Protein AF-A0A4W5QYL0-F1 (afdb_monomer)

Structure (mmCIF, N/CA/C/O backbone):
data_AF-A0A4W5QYL0-F1
#
_entry.id   AF-A0A4W5QYL0-F1
#
loop_
_atom_site.group_PDB
_atom_site.id
_atom_site.type_symbol
_atom_site.label_atom_id
_atom_site.label_alt_id
_atom_site.label_comp_id
_atom_site.label_asym_id
_atom_site.label_entity_id
_atom_site.label_seq_id
_atom_site.pdbx_PDB_ins_code
_atom_site.Cartn_x
_atom_site.Cartn_y
_atom_site.Cartn_z
_atom_site.occupancy
_atom_site.B_iso_or_equiv
_atom_site.auth_seq_id
_atom_site.auth_comp_id
_atom_site.auth_asym_id
_atom_site.auth_atom_id
_atom_site.pdbx_PDB_model_num
ATOM 1 N N . MET A 1 1 ? -6.864 -13.443 58.799 1.00 51.69 1 MET A N 1
ATOM 2 C CA . MET A 1 1 ? -7.807 -13.484 57.665 1.00 51.69 1 MET A CA 1
ATOM 3 C C . MET A 1 1 ? -9.157 -13.917 58.204 1.00 51.69 1 MET A C 1
ATOM 5 O O . MET A 1 1 ? -9.267 -15.061 58.613 1.00 51.69 1 MET A O 1
ATOM 9 N N . GLY A 1 2 ? -10.127 -13.009 58.309 1.00 50.25 2 GLY A N 1
ATOM 10 C CA . GLY A 1 2 ? -11.459 -13.312 58.859 1.00 50.25 2 GLY A CA 1
ATOM 11 C C . GLY A 1 2 ? -12.609 -13.017 57.893 1.00 50.25 2 GLY A C 1
ATOM 12 O O . GLY A 1 2 ? -13.742 -12.902 58.336 1.00 50.25 2 GLY A O 1
ATOM 13 N N . GLY A 1 3 ? -12.322 -12.840 56.600 1.00 65.06 3 GLY A N 1
ATOM 14 C CA . GLY A 1 3 ? -13.310 -12.489 55.577 1.00 65.06 3 GLY A CA 1
ATOM 15 C C . GLY A 1 3 ? -13.338 -13.506 54.440 1.00 65.06 3 GLY A C 1
ATOM 16 O O . GLY A 1 3 ? -12.351 -14.204 54.203 1.00 65.06 3 GLY A O 1
ATOM 17 N N . LEU A 1 4 ? -14.472 -13.584 53.744 1.00 79.75 4 LEU A N 1
ATOM 18 C CA . LEU A 1 4 ? -14.627 -14.400 52.542 1.00 79.75 4 LEU A CA 1
ATOM 19 C C . LEU A 1 4 ? -13.696 -13.878 51.438 1.00 79.75 4 LEU A C 1
ATOM 21 O O . LEU A 1 4 ? -13.605 -12.673 51.196 1.00 79.75 4 LEU A O 1
ATOM 25 N N . VAL A 1 5 ? -12.992 -14.791 50.775 1.00 85.00 5 VAL A N 1
ATOM 26 C CA . VAL A 1 5 ? -12.124 -14.481 49.632 1.00 85.00 5 VAL A CA 1
ATOM 27 C C . VAL A 1 5 ? -12.965 -14.510 48.361 1.00 85.00 5 VAL A C 1
ATOM 29 O O . VAL A 1 5 ? -13.683 -15.480 48.128 1.00 85.00 5 VAL A O 1
ATOM 32 N N . SER A 1 6 ? -12.879 -13.459 47.545 1.00 86.31 6 SER A N 1
ATOM 33 C CA . SER A 1 6 ? -13.582 -13.369 46.261 1.00 86.31 6 SER A CA 1
ATOM 34 C C . SER A 1 6 ? -12.711 -13.833 45.096 1.00 86.31 6 SER A C 1
ATOM 36 O O . SER A 1 6 ? -13.198 -14.543 44.219 1.00 86.31 6 SER A O 1
ATOM 38 N N . GLN A 1 7 ? -11.425 -13.463 45.076 1.00 89.06 7 GLN A N 1
ATOM 39 C CA . GLN A 1 7 ? -10.483 -13.849 44.021 1.00 89.06 7 GLN A CA 1
ATOM 40 C C . GLN A 1 7 ? -9.073 -14.065 44.565 1.00 89.06 7 GLN A C 1
ATOM 42 O O . GLN A 1 7 ? -8.636 -13.409 45.510 1.00 89.06 7 GLN A O 1
ATOM 47 N N . ILE A 1 8 ? -8.339 -14.965 43.914 1.00 92.00 8 ILE A N 1
ATOM 48 C CA . ILE A 1 8 ? -6.913 -15.199 44.140 1.00 92.00 8 ILE A CA 1
ATOM 49 C C . ILE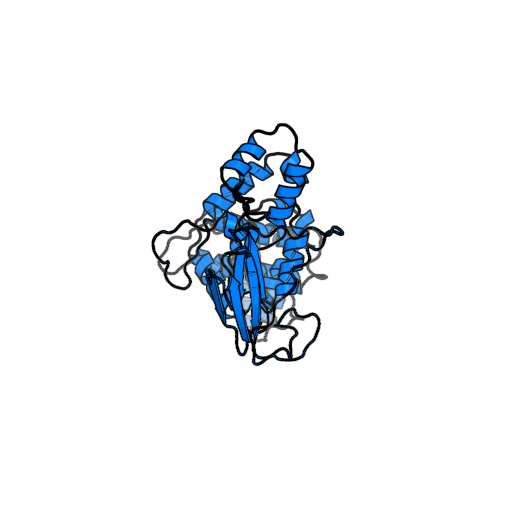 A 1 8 ? -6.235 -15.215 42.772 1.00 92.00 8 ILE A C 1
ATOM 51 O O . ILE A 1 8 ? -6.737 -15.851 41.846 1.00 92.00 8 ILE A O 1
ATOM 55 N N . ALA A 1 9 ? -5.100 -14.536 42.645 1.00 89.19 9 ALA A N 1
ATOM 56 C CA . ALA A 1 9 ? -4.293 -14.541 41.432 1.00 89.19 9 ALA A CA 1
ATOM 57 C C . ALA A 1 9 ? -2.805 -14.644 41.780 1.00 89.19 9 ALA A C 1
ATOM 59 O O . ALA A 1 9 ? -2.338 -14.029 42.740 1.00 89.19 9 ALA A O 1
ATOM 60 N N . CYS A 1 10 ? -2.060 -15.415 40.990 1.00 90.06 10 CYS A N 1
ATOM 61 C CA . CYS A 1 10 ? -0.648 -15.702 41.230 1.00 90.06 10 CYS A CA 1
ATOM 62 C C . CYS A 1 10 ? 0.211 -15.173 40.080 1.00 90.06 10 CYS A C 1
ATOM 64 O O . CYS A 1 10 ? -0.131 -15.344 38.912 1.00 90.06 10 CYS A O 1
ATOM 66 N N . GLY A 1 11 ? 1.335 -14.558 40.430 1.00 86.06 11 GLY A N 1
ATOM 67 C CA . GLY A 1 11 ? 2.406 -14.188 39.512 1.00 86.06 11 GLY A CA 1
ATOM 68 C C . GLY A 1 11 ? 3.539 -15.202 39.543 1.00 86.06 11 GLY A C 1
ATOM 69 O O . GLY A 1 11 ? 3.369 -16.330 40.000 1.00 86.06 11 GLY A O 1
ATOM 70 N N . SER A 1 12 ? 4.720 -14.790 39.079 1.00 84.88 12 SER A N 1
ATOM 71 C CA . SER A 1 12 ? 5.907 -15.659 39.067 1.00 84.88 12 SER A CA 1
ATOM 72 C C . SER A 1 12 ? 6.335 -16.100 40.474 1.00 84.88 12 SER A C 1
ATOM 74 O O . SER A 1 12 ? 6.627 -17.273 40.695 1.00 84.88 12 SER A O 1
ATOM 76 N N . HIS A 1 13 ? 6.347 -15.164 41.430 1.00 90.19 13 HIS A N 1
ATOM 77 C CA . HIS A 1 13 ? 6.801 -15.390 42.808 1.00 90.19 13 HIS A CA 1
ATOM 78 C C . HIS A 1 13 ? 5.974 -14.631 43.857 1.00 90.19 13 HIS A C 1
ATOM 80 O O . HIS A 1 13 ? 6.455 -14.394 44.964 1.00 90.19 13 HIS A O 1
ATOM 86 N N . HIS A 1 14 ? 4.754 -14.209 43.525 1.00 92.38 14 HIS A N 1
ATOM 87 C CA . HIS A 1 14 ? 3.865 -13.476 44.430 1.00 92.38 14 HIS A CA 1
ATOM 88 C C . HIS A 1 14 ? 2.400 -13.823 44.180 1.00 92.38 14 HIS A C 1
ATOM 90 O O . HIS A 1 14 ? 2.040 -14.307 43.110 1.00 92.38 14 HIS A O 1
ATOM 96 N N . THR A 1 15 ? 1.557 -13.550 45.167 1.00 92.00 15 THR A N 1
ATOM 97 C CA . THR A 1 15 ? 0.130 -13.862 45.159 1.00 92.00 15 THR A CA 1
ATOM 98 C C . THR A 1 15 ? -0.653 -12.652 45.636 1.00 92.00 15 THR A C 1
ATOM 100 O O . THR A 1 15 ? -0.298 -12.038 46.644 1.00 92.00 15 THR A O 1
ATOM 103 N N . LEU A 1 16 ? -1.733 -12.337 44.924 1.00 92.81 16 LEU A N 1
ATOM 104 C CA . LEU A 1 16 ? -2.740 -11.369 45.330 1.00 92.81 16 LEU A CA 1
ATOM 105 C C . LEU A 1 16 ? -4.023 -12.086 45.740 1.00 92.81 16 LEU A C 1
ATOM 107 O O . LEU A 1 16 ? -4.453 -13.043 45.094 1.00 92.81 16 LEU A O 1
ATOM 111 N N . VAL A 1 17 ? -4.646 -11.592 46.802 1.00 92.00 17 VAL A N 1
ATOM 112 C CA . VAL A 1 17 ? -5.924 -12.071 47.323 1.00 92.00 17 VAL A CA 1
ATOM 113 C C . VAL A 1 17 ? -6.856 -10.878 47.440 1.00 92.00 17 VAL A C 1
ATOM 115 O O . VAL A 1 17 ? -6.537 -9.913 48.129 1.00 92.00 17 VAL A O 1
ATOM 118 N N . LEU A 1 18 ? -8.007 -10.957 46.784 1.00 89.56 18 LEU A N 1
ATOM 119 C CA . LEU A 1 18 ? -9.089 -9.992 46.910 1.00 89.56 18 LEU A CA 1
ATOM 120 C C . LEU A 1 18 ? -10.170 -10.578 47.822 1.00 89.56 18 LEU A C 1
ATOM 122 O O . LEU A 1 18 ? -10.643 -11.697 47.613 1.00 89.56 18 LEU A O 1
ATOM 126 N N . GLY A 1 19 ? -10.546 -9.832 48.853 1.00 84.94 19 GLY A N 1
ATOM 127 C CA . GLY A 1 19 ? -11.667 -10.158 49.727 1.00 84.94 19 GLY A CA 1
ATOM 128 C C . GLY A 1 19 ? -13.000 -9.776 49.101 1.00 84.94 19 GLY A C 1
ATOM 129 O O . GLY A 1 19 ? -13.080 -8.860 48.284 1.00 84.94 19 GLY A O 1
ATOM 130 N N . SER A 1 20 ? -14.080 -10.422 49.536 1.00 81.19 20 SER A N 1
ATOM 131 C CA . SER A 1 20 ? -15.447 -10.020 49.181 1.00 81.19 20 SER A CA 1
ATOM 132 C C . SER A 1 20 ? -15.795 -8.613 49.676 1.00 81.19 20 SER A C 1
ATOM 134 O O . SER A 1 20 ? -16.672 -7.969 49.123 1.00 81.19 20 SER A O 1
ATOM 136 N N . SER A 1 21 ? -15.088 -8.129 50.700 1.00 76.88 21 SER A N 1
ATOM 137 C CA . SER A 1 21 ? -15.142 -6.755 51.206 1.00 76.88 21 SER A CA 1
ATOM 138 C C . SER A 1 21 ? -14.222 -5.795 50.442 1.00 76.88 21 SER A C 1
ATOM 140 O O . SER A 1 21 ? -13.865 -4.761 50.992 1.00 76.88 21 SER A O 1
ATOM 142 N N . GLY A 1 22 ? -13.734 -6.171 49.251 1.00 77.50 22 GLY A N 1
ATOM 143 C CA . GLY A 1 22 ? -12.816 -5.401 48.396 1.00 77.50 22 GLY A CA 1
ATOM 144 C C . GLY A 1 22 ? -11.456 -5.048 49.017 1.00 77.50 22 GLY A C 1
ATOM 145 O O . GLY A 1 22 ? -10.701 -4.258 48.458 1.00 77.50 22 GLY A O 1
ATOM 146 N N . GLN A 1 23 ? -11.114 -5.646 50.158 1.00 85.88 23 GLN A N 1
ATOM 147 C CA . GLN A 1 23 ? -9.776 -5.574 50.742 1.00 85.88 23 GLN A CA 1
ATOM 148 C C . GLN A 1 23 ? -8.790 -6.388 49.893 1.00 85.88 23 GLN A C 1
ATOM 150 O O . GLN A 1 23 ? -9.095 -7.515 49.499 1.00 85.88 23 GLN A O 1
ATOM 155 N N . LEU A 1 24 ? -7.608 -5.829 49.626 1.00 88.88 24 LEU A N 1
ATOM 156 C CA . LEU A 1 24 ? -6.553 -6.499 48.869 1.00 88.88 24 LEU A CA 1
ATOM 157 C C . LEU A 1 24 ? -5.395 -6.891 49.784 1.00 88.88 24 LEU A C 1
ATOM 159 O O . LEU A 1 24 ? -4.875 -6.066 50.538 1.00 88.88 24 LEU A O 1
ATOM 163 N N . TRP A 1 25 ? -4.942 -8.132 49.649 1.00 91.75 25 TRP A N 1
ATOM 164 C CA . TRP A 1 25 ? -3.721 -8.623 50.274 1.00 91.75 25 TRP A CA 1
ATOM 165 C C . TRP A 1 25 ? -2.726 -9.113 49.232 1.00 91.75 25 TRP A C 1
ATOM 167 O O . TRP A 1 25 ? -3.110 -9.692 48.218 1.00 91.75 25 TRP A O 1
ATOM 177 N N . ALA A 1 26 ? -1.442 -8.926 49.519 1.00 92.75 26 ALA A N 1
ATOM 178 C CA . ALA A 1 26 ? -0.335 -9.401 48.706 1.00 92.75 26 ALA A CA 1
ATOM 179 C C . ALA A 1 26 ? 0.703 -10.123 49.571 1.00 92.75 26 ALA A C 1
ATOM 181 O O . ALA A 1 26 ? 0.961 -9.728 50.708 1.00 92.75 26 ALA A O 1
ATOM 182 N N . PHE A 1 27 ? 1.308 -11.182 49.039 1.00 94.56 27 PHE A N 1
ATOM 183 C CA . PHE A 1 27 ? 2.456 -11.855 49.652 1.00 94.56 27 PHE A CA 1
ATOM 184 C C . PHE A 1 27 ? 3.338 -12.527 48.595 1.00 94.56 27 PHE A C 1
ATOM 186 O O . PHE A 1 27 ? 2.923 -12.735 47.460 1.00 94.56 27 PHE A O 1
ATOM 193 N N . GLY A 1 28 ? 4.569 -12.858 48.966 1.00 93.75 28 GLY A N 1
ATOM 194 C CA . GLY A 1 28 ? 5.627 -13.401 48.122 1.00 93.75 28 GLY A CA 1
ATOM 195 C C . GLY A 1 28 ? 6.776 -12.412 47.922 1.00 93.75 28 GLY A C 1
ATOM 196 O O . GLY A 1 28 ? 7.079 -11.599 48.796 1.00 93.75 28 GLY A O 1
ATOM 197 N N . SER A 1 29 ? 7.444 -12.501 46.776 1.00 90.81 29 SER A N 1
ATOM 198 C CA . SER A 1 29 ? 8.532 -11.600 46.392 1.00 90.81 29 SER A CA 1
ATOM 199 C C . SER A 1 29 ? 8.025 -10.167 46.233 1.00 90.81 29 SER A C 1
ATOM 201 O O . SER A 1 29 ? 6.959 -9.961 45.665 1.00 90.81 29 SER A O 1
ATOM 203 N N . GLY A 1 30 ? 8.789 -9.185 46.716 1.00 89.31 30 GLY A N 1
ATOM 204 C CA . GLY A 1 30 ? 8.529 -7.750 46.543 1.00 89.31 30 GLY A CA 1
ATOM 205 C C . GLY A 1 30 ? 9.580 -7.035 45.696 1.00 89.31 30 GLY A C 1
ATOM 206 O O . GLY A 1 30 ? 9.463 -5.836 45.470 1.00 89.31 30 GLY A O 1
ATOM 207 N N . VAL A 1 31 ? 10.584 -7.759 45.186 1.00 88.00 31 VAL A N 1
ATOM 208 C CA . VAL A 1 31 ? 11.809 -7.199 44.579 1.00 88.00 31 VAL A CA 1
ATOM 209 C C . VAL A 1 31 ? 11.522 -6.241 43.416 1.00 88.00 31 VAL A C 1
ATOM 211 O O . VAL A 1 31 ? 12.313 -5.340 43.142 1.00 88.00 31 VAL A O 1
ATOM 214 N N . LYS A 1 32 ? 10.397 -6.419 42.716 1.00 86.31 32 LYS A N 1
ATOM 215 C CA . LYS A 1 32 ? 9.964 -5.568 41.596 1.00 86.31 32 LYS A CA 1
ATOM 216 C C . LYS A 1 32 ? 8.841 -4.589 41.963 1.00 86.31 32 LYS A C 1
ATOM 218 O O . LYS A 1 32 ? 8.217 -4.034 41.068 1.00 86.31 32 LYS A O 1
ATOM 223 N N . GLY A 1 33 ? 8.561 -4.391 43.252 1.00 87.12 33 GLY A N 1
ATOM 224 C CA . GLY A 1 33 ? 7.435 -3.581 43.738 1.00 87.12 33 GLY A CA 1
ATOM 225 C C . GLY A 1 33 ? 6.071 -4.264 43.576 1.00 87.12 33 GLY A C 1
ATOM 226 O O . GLY A 1 33 ? 5.027 -3.643 43.749 1.00 87.12 33 GLY A O 1
ATOM 227 N N . GLN A 1 34 ? 6.063 -5.560 43.259 1.00 87.69 34 GLN A N 1
ATOM 228 C CA . GLN A 1 34 ? 4.864 -6.330 42.913 1.00 87.69 34 GLN A CA 1
ATOM 229 C C . GLN A 1 34 ? 3.875 -6.547 44.073 1.00 87.69 34 GLN A C 1
ATOM 231 O O . GLN A 1 34 ? 2.779 -7.041 43.836 1.00 87.69 34 GLN A O 1
ATOM 236 N N . LEU A 1 35 ? 4.229 -6.205 45.316 1.00 89.06 35 LEU A N 1
ATOM 237 C CA . LEU A 1 35 ? 3.290 -6.270 46.442 1.00 89.06 35 LEU A CA 1
ATOM 238 C C . LEU A 1 35 ? 2.470 -4.984 46.605 1.00 89.06 35 LEU A C 1
ATOM 240 O O . LEU A 1 35 ? 1.486 -4.994 47.332 1.00 89.06 35 LEU A O 1
ATOM 244 N N . GLY A 1 36 ? 2.842 -3.882 45.940 1.00 84.94 36 GLY A N 1
ATOM 245 C CA . GLY A 1 36 ? 2.093 -2.622 46.016 1.00 84.94 36 GLY A CA 1
ATOM 246 C C . GLY A 1 36 ? 2.114 -1.948 47.395 1.00 84.94 36 GLY A C 1
ATOM 247 O O . GLY A 1 36 ? 1.330 -1.042 47.644 1.00 84.94 36 GLY A O 1
ATOM 248 N N . THR A 1 37 ? 3.014 -2.358 48.291 1.00 85.56 37 THR A N 1
ATOM 249 C CA . THR A 1 37 ? 3.161 -1.847 49.668 1.00 85.56 37 THR A CA 1
ATOM 250 C C . THR A 1 37 ? 3.948 -0.535 49.760 1.00 85.56 37 THR A C 1
ATOM 252 O O . THR A 1 37 ? 4.242 -0.070 50.856 1.00 85.56 37 THR A O 1
ATOM 255 N N . GLY A 1 38 ? 4.327 0.060 48.623 1.00 84.81 38 GLY A N 1
ATOM 256 C CA . GLY A 1 38 ? 5.168 1.262 48.570 1.00 84.81 38 GLY A CA 1
ATOM 257 C C . GLY A 1 38 ? 6.665 1.006 48.794 1.00 84.81 38 GLY A C 1
ATOM 258 O O . GLY A 1 38 ? 7.441 1.956 48.841 1.00 84.81 38 GLY A O 1
ATOM 259 N N . ASN A 1 39 ? 7.089 -0.256 48.904 1.00 84.56 39 ASN A N 1
ATOM 260 C CA . ASN A 1 39 ? 8.491 -0.664 49.017 1.00 84.56 39 ASN A CA 1
ATOM 261 C C . ASN A 1 39 ? 8.775 -1.928 48.178 1.00 84.56 39 ASN A C 1
ATOM 263 O O . ASN A 1 39 ? 7.886 -2.463 47.514 1.00 84.56 39 ASN A O 1
ATOM 267 N N . THR A 1 40 ? 10.033 -2.374 48.171 1.00 89.56 40 THR A N 1
ATOM 268 C CA . THR A 1 40 ? 10.502 -3.541 47.400 1.00 89.56 40 THR A CA 1
ATOM 269 C C . THR A 1 40 ? 10.784 -4.775 48.264 1.00 89.56 40 THR A C 1
ATOM 271 O O . THR A 1 40 ? 11.406 -5.736 47.805 1.00 89.56 40 THR A O 1
ATOM 274 N N . GLU A 1 41 ? 10.333 -4.775 49.519 1.00 90.75 41 GLU A N 1
ATOM 275 C CA . GLU A 1 41 ? 10.516 -5.909 50.423 1.00 90.75 41 GLU A CA 1
ATOM 276 C C . GLU A 1 41 ? 9.475 -6.999 50.150 1.00 90.75 41 GLU A C 1
ATOM 278 O O . GLU A 1 41 ? 8.296 -6.727 49.927 1.00 90.75 41 GLU A O 1
ATOM 283 N N . GLY A 1 42 ? 9.914 -8.260 50.145 1.00 90.44 42 GLY A N 1
ATOM 284 C CA . GLY A 1 42 ? 9.005 -9.403 50.072 1.00 90.44 42 GLY A CA 1
ATOM 285 C C . GLY A 1 42 ? 8.321 -9.676 51.410 1.00 90.44 42 GLY A C 1
ATOM 286 O O . GLY A 1 42 ? 8.841 -9.331 52.467 1.00 90.44 42 GLY A O 1
ATOM 287 N N . SER A 1 43 ? 7.177 -10.357 51.376 1.00 91.75 43 SER A N 1
ATOM 288 C CA . SER A 1 43 ? 6.452 -10.767 52.581 1.00 91.75 43 SER A CA 1
ATOM 289 C C . SER A 1 43 ? 6.016 -12.221 52.489 1.00 91.75 43 SER A C 1
ATOM 291 O O . SER A 1 43 ? 5.322 -12.606 51.558 1.00 91.75 43 SER A O 1
ATOM 293 N N . LEU A 1 44 ? 6.357 -13.042 53.480 1.00 90.38 44 LEU A N 1
ATOM 294 C CA . LEU A 1 44 ? 5.873 -14.429 53.564 1.00 90.38 44 LEU A CA 1
ATOM 295 C C . LEU A 1 44 ? 4.454 -14.532 54.139 1.00 90.38 44 LEU A C 1
ATOM 297 O O . LEU A 1 44 ? 3.876 -15.616 54.180 1.00 90.38 44 LEU A O 1
ATOM 301 N N . ARG A 1 45 ? 3.897 -13.415 54.617 1.00 91.50 45 ARG A N 1
ATOM 302 C CA . ARG A 1 45 ? 2.550 -13.341 55.180 1.00 91.50 45 ARG A CA 1
ATOM 303 C C . ARG A 1 45 ? 1.680 -12.428 54.317 1.00 91.50 45 ARG A C 1
ATOM 305 O O . ARG A 1 45 ? 2.187 -11.427 53.823 1.00 91.50 45 ARG A O 1
ATOM 312 N N . PRO A 1 46 ? 0.382 -12.729 54.162 1.00 90.75 46 PRO A N 1
ATOM 313 C CA . PRO A 1 46 ? -0.564 -11.833 53.506 1.00 90.75 46 PRO A CA 1
ATOM 314 C C . PRO A 1 46 ? -0.534 -10.435 54.133 1.00 90.75 46 PRO A C 1
ATOM 316 O O . PRO A 1 46 ? -0.935 -10.259 55.284 1.00 90.75 46 PRO A O 1
ATOM 319 N N . THR A 1 47 ? -0.055 -9.455 53.372 1.00 90.00 47 THR A N 1
ATOM 320 C CA . THR A 1 47 ? 0.070 -8.055 53.786 1.00 90.00 47 THR A CA 1
ATOM 321 C C . THR A 1 47 ? -1.013 -7.233 53.106 1.00 90.00 47 THR A C 1
ATOM 323 O O . THR A 1 47 ? -1.248 -7.393 51.912 1.00 90.00 47 THR A O 1
ATOM 326 N N . SER A 1 48 ? -1.692 -6.367 53.860 1.00 89.38 48 SER A N 1
ATOM 327 C CA . SER A 1 48 ? -2.727 -5.489 53.305 1.00 89.38 48 SER A CA 1
ATOM 328 C C . SER A 1 48 ? -2.110 -4.461 52.359 1.00 89.38 48 SER A C 1
ATOM 330 O O . SER A 1 48 ? -1.121 -3.819 52.709 1.00 89.38 48 SER A O 1
ATOM 332 N N . VAL A 1 49 ? -2.720 -4.276 51.192 1.00 87.81 49 VAL A N 1
ATOM 333 C CA . VAL A 1 49 ? -2.309 -3.283 50.193 1.00 87.81 49 VAL A CA 1
ATOM 334 C C . VAL A 1 49 ? -3.286 -2.115 50.227 1.00 87.81 49 VAL A C 1
ATOM 336 O O . VAL A 1 49 ? -4.498 -2.318 50.145 1.00 87.81 49 VAL A O 1
ATOM 339 N N . LEU A 1 50 ? -2.771 -0.892 50.361 1.00 82.62 50 LEU A N 1
ATOM 340 C CA . LEU A 1 50 ? -3.592 0.316 50.331 1.00 82.62 50 LEU A CA 1
ATOM 341 C C . LEU A 1 50 ? -3.846 0.730 48.876 1.00 82.62 50 LEU A C 1
ATOM 343 O O . LEU A 1 50 ? -2.905 0.952 48.117 1.00 82.62 50 LEU A O 1
ATOM 347 N N . LEU A 1 51 ? -5.117 0.840 48.489 1.00 73.25 51 LEU A N 1
ATOM 348 C CA . LEU A 1 51 ? -5.519 1.310 47.164 1.00 73.25 51 LEU A CA 1
ATOM 349 C C . LEU A 1 51 ? -5.836 2.806 47.226 1.00 73.25 51 LEU A C 1
ATOM 351 O O . LEU A 1 51 ? -6.876 3.196 47.750 1.00 73.25 51 LEU A O 1
ATOM 355 N N . THR A 1 52 ? -4.952 3.638 46.676 1.00 62.88 52 THR A N 1
ATOM 356 C CA . THR A 1 52 ? -5.151 5.093 46.587 1.00 62.88 52 THR A CA 1
ATOM 357 C C . THR A 1 52 ? -5.469 5.473 45.141 1.00 62.88 52 THR A C 1
ATOM 359 O O . THR A 1 52 ? -4.694 5.170 44.233 1.00 62.88 52 THR A O 1
ATOM 362 N N . ARG A 1 53 ? -6.612 6.125 44.890 1.00 55.03 53 ARG A N 1
ATOM 363 C CA . ARG A 1 53 ? -6.987 6.594 43.543 1.00 55.03 53 ARG A CA 1
ATOM 364 C C . ARG A 1 53 ? -6.132 7.813 43.170 1.00 55.03 53 ARG A C 1
ATOM 366 O O . ARG A 1 53 ? -5.898 8.683 44.003 1.00 55.03 53 ARG A O 1
ATOM 373 N N . ALA A 1 54 ? -5.706 7.910 41.910 1.00 45.62 54 ALA A N 1
ATOM 374 C CA . ALA A 1 54 ? -4.818 8.968 41.405 1.00 45.62 54 ALA A CA 1
ATOM 375 C C . ALA A 1 54 ? -5.450 10.382 41.319 1.00 45.62 54 ALA A C 1
ATOM 377 O O . ALA A 1 54 ? -4.910 11.258 40.650 1.00 45.62 54 ALA A O 1
ATOM 378 N N . SER A 1 55 ? -6.574 10.638 41.994 1.00 44.88 55 SER A N 1
ATOM 379 C CA . SER A 1 55 ? -7.227 11.950 42.039 1.00 44.88 55 SER A CA 1
ATOM 380 C C . SER A 1 55 ? -7.448 12.392 43.486 1.00 44.88 55 SER A C 1
ATOM 382 O O . SER A 1 55 ? -8.543 12.225 44.008 1.00 44.88 55 SER A O 1
ATOM 384 N N . GLY A 1 56 ? -6.393 12.907 44.125 1.00 39.78 56 GLY A N 1
ATOM 385 C CA . GLY A 1 56 ? -6.397 13.928 45.192 1.00 39.78 56 GLY A CA 1
ATOM 386 C C . GLY A 1 56 ? -7.478 13.951 46.287 1.00 39.78 56 GLY A C 1
ATOM 387 O O . GLY A 1 56 ? -7.670 15.004 46.883 1.00 39.78 56 GLY A O 1
ATOM 388 N N . GLY A 1 57 ? -8.184 12.860 46.567 1.00 38.53 57 GLY A N 1
ATOM 389 C CA . GLY A 1 57 ? -9.276 12.818 47.530 1.00 38.53 57 GLY A CA 1
ATOM 390 C C . GLY A 1 57 ? -9.248 11.514 48.307 1.00 38.53 57 GLY A C 1
ATOM 391 O O . GLY A 1 57 ? -9.301 10.430 47.722 1.00 38.53 57 GLY A O 1
ATOM 392 N N . GLU A 1 58 ? -9.155 11.625 49.630 1.00 41.53 58 GLU A N 1
ATOM 393 C CA . GLU A 1 58 ? -9.397 10.513 50.541 1.00 41.53 58 GLU A CA 1
ATOM 394 C C . GLU A 1 58 ? -10.858 10.077 50.418 1.00 41.53 58 GLU A C 1
ATOM 396 O O . GLU A 1 58 ? -11.769 10.732 50.916 1.00 41.53 58 GLU A O 1
ATOM 401 N N . ALA A 1 59 ? -11.089 8.953 49.745 1.00 39.47 59 ALA A N 1
ATOM 402 C CA . ALA A 1 59 ? -12.298 8.171 49.929 1.00 39.47 59 ALA A CA 1
ATOM 403 C C . ALA A 1 59 ? -12.011 6.707 49.592 1.00 39.47 59 ALA A C 1
ATOM 405 O O . ALA A 1 59 ? -11.744 6.342 48.445 1.00 39.47 59 ALA A O 1
ATOM 406 N N . SER A 1 60 ? -12.091 5.860 50.615 1.00 45.62 60 SER A N 1
ATOM 407 C CA . SER A 1 60 ? -12.164 4.409 50.499 1.00 45.62 60 SER A CA 1
ATOM 408 C C . SER A 1 60 ? -13.491 4.018 49.844 1.00 45.62 60 SER A C 1
ATOM 410 O O . SER A 1 60 ? -14.456 3.688 50.534 1.00 45.62 60 SER A O 1
ATOM 412 N N . VAL A 1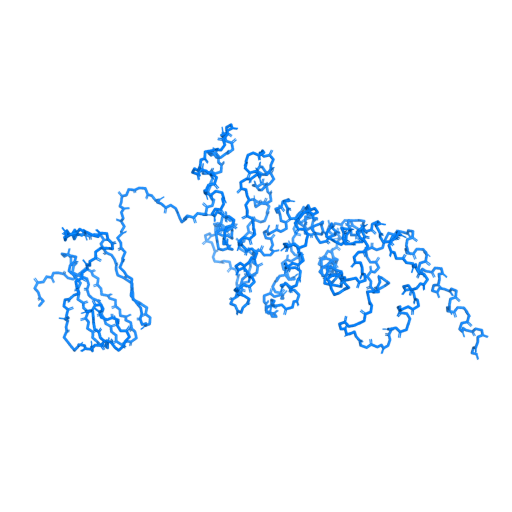 61 ? -13.574 4.072 48.516 1.00 46.06 61 VAL A N 1
ATOM 413 C CA . VAL A 1 61 ? -14.709 3.482 47.797 1.00 46.06 61 VAL A CA 1
ATOM 414 C C . VAL A 1 61 ? -14.330 2.062 47.403 1.00 46.06 61 VAL A C 1
ATOM 416 O O . VAL A 1 61 ? -13.721 1.794 46.369 1.00 46.06 61 VAL A O 1
ATOM 419 N N . ILE A 1 62 ? -14.655 1.148 48.307 1.00 53.22 62 ILE A N 1
ATOM 420 C CA . ILE A 1 62 ? -14.573 -0.291 48.110 1.00 53.22 62 ILE A CA 1
ATOM 421 C C . ILE A 1 62 ? -15.798 -0.700 47.280 1.00 53.22 62 ILE A C 1
ATOM 423 O O . ILE A 1 62 ? -16.912 -0.733 47.797 1.00 53.22 62 ILE A O 1
ATOM 427 N N . HIS A 1 63 ? -15.606 -0.996 45.994 1.00 57.19 63 HIS A N 1
ATOM 428 C CA . HIS A 1 63 ? -16.652 -1.576 45.148 1.00 57.19 63 HIS A CA 1
ATOM 429 C C . HIS A 1 63 ? -16.619 -3.107 45.225 1.00 57.19 63 HIS A C 1
ATOM 431 O O . HIS A 1 63 ? -15.555 -3.715 45.104 1.00 57.19 63 HIS A O 1
ATOM 437 N N . ASN A 1 64 ? -17.795 -3.731 45.341 1.00 59.84 64 ASN A N 1
ATOM 438 C CA . ASN A 1 64 ? -17.957 -5.193 45.327 1.00 59.84 64 ASN A CA 1
ATOM 439 C C . ASN A 1 64 ? -17.568 -5.853 43.981 1.00 59.84 64 ASN A C 1
ATOM 441 O O . ASN A 1 64 ? -17.432 -7.072 43.933 1.00 59.84 64 ASN A O 1
ATOM 445 N N . ASP A 1 65 ? -17.328 -5.067 42.922 1.00 71.56 65 ASP A N 1
ATOM 446 C CA . ASP A 1 65 ? -17.045 -5.542 41.555 1.00 71.56 65 ASP A CA 1
ATOM 447 C C . ASP A 1 65 ? -15.566 -5.419 41.134 1.00 71.56 65 ASP A C 1
ATOM 449 O O . ASP A 1 65 ? -15.235 -5.410 39.943 1.00 71.56 65 ASP A O 1
ATOM 453 N N . MET A 1 66 ? -14.646 -5.308 42.098 1.00 79.94 66 MET A N 1
ATOM 454 C CA . MET A 1 66 ? -13.211 -5.348 41.807 1.00 79.94 66 MET A CA 1
ATOM 455 C C . MET A 1 66 ? -12.790 -6.728 41.283 1.00 79.94 66 MET A C 1
ATOM 457 O O . MET A 1 66 ? -13.202 -7.773 41.788 1.00 79.94 66 MET A O 1
ATOM 461 N N . LYS A 1 67 ? -11.918 -6.733 40.275 1.00 84.69 67 LYS A N 1
ATOM 462 C CA . LYS A 1 67 ? -11.246 -7.927 39.763 1.00 84.69 67 LYS A CA 1
ATOM 463 C C . LYS A 1 67 ? -9.741 -7.717 39.740 1.00 84.69 67 LYS A C 1
ATOM 465 O O . LYS A 1 67 ? -9.259 -6.609 39.498 1.00 84.69 67 LYS A O 1
ATOM 470 N N . ILE A 1 68 ? -9.005 -8.798 39.970 1.00 88.19 68 ILE A N 1
ATOM 471 C CA . ILE A 1 68 ? -7.541 -8.798 39.972 1.00 88.19 68 ILE A CA 1
ATOM 472 C C . ILE A 1 68 ? -7.000 -9.592 38.783 1.00 88.19 68 ILE A C 1
ATOM 474 O O . ILE A 1 68 ? -7.529 -10.638 38.417 1.00 88.19 68 ILE A O 1
ATOM 478 N N . SER A 1 69 ? -5.925 -9.092 38.177 1.00 87.94 69 SER A N 1
ATOM 479 C CA . SER A 1 69 ? -5.132 -9.817 37.186 1.00 87.94 69 SER A CA 1
ATOM 480 C C . SER A 1 69 ? -3.658 -9.657 37.513 1.00 87.94 69 SER A C 1
ATOM 482 O O . SER A 1 69 ? -3.171 -8.544 37.707 1.00 87.94 69 SER A O 1
ATOM 484 N N . VAL A 1 70 ? -2.939 -10.771 37.554 1.00 85.44 70 VAL A N 1
ATOM 485 C CA . VAL A 1 70 ? -1.526 -10.800 37.923 1.00 85.44 70 VAL A CA 1
ATOM 486 C C . VAL A 1 70 ? -0.709 -11.297 36.737 1.00 85.44 70 VAL A C 1
ATOM 488 O O . VAL A 1 70 ? -1.006 -12.334 36.152 1.00 85.44 70 VAL A O 1
ATOM 491 N N . GLY A 1 71 ? 0.297 -10.516 36.358 1.00 83.12 71 GLY A N 1
ATOM 492 C CA . GLY A 1 71 ? 1.300 -10.859 35.358 1.00 83.12 71 GLY A CA 1
ATOM 493 C C . GLY A 1 71 ? 2.592 -11.365 35.999 1.00 83.12 71 GLY A C 1
ATOM 494 O O . GLY A 1 71 ? 2.660 -11.656 37.191 1.00 83.12 71 GLY A O 1
ATOM 495 N N . TRP A 1 72 ? 3.660 -11.449 35.199 1.00 77.62 72 TRP A N 1
ATOM 496 C CA . TRP A 1 72 ? 4.944 -11.990 35.662 1.00 77.62 72 TRP A CA 1
ATOM 497 C C . TRP A 1 72 ? 5.520 -11.197 36.848 1.00 77.62 72 TRP A C 1
ATOM 499 O O . TRP A 1 72 ? 5.829 -11.788 37.882 1.00 77.62 72 TRP A O 1
ATOM 509 N N . ASN A 1 73 ? 5.642 -9.871 36.695 1.00 82.12 73 ASN A N 1
ATOM 510 C CA . ASN A 1 73 ? 6.135 -8.922 37.712 1.00 82.12 73 ASN A CA 1
ATOM 511 C C . ASN A 1 73 ? 5.182 -7.731 37.939 1.00 82.12 73 ASN A C 1
ATOM 513 O O . ASN A 1 73 ? 5.512 -6.821 38.692 1.00 82.12 73 ASN A O 1
ATOM 517 N N . SER A 1 74 ? 4.047 -7.692 37.245 1.00 82.75 74 SER A N 1
ATOM 518 C CA . SER A 1 74 ? 3.093 -6.581 37.259 1.00 82.75 74 SER A CA 1
ATOM 519 C C . SER A 1 74 ? 1.714 -7.077 37.662 1.00 82.75 74 SER A C 1
ATOM 521 O O . SER A 1 74 ? 1.392 -8.245 37.457 1.00 82.75 74 SER A O 1
ATOM 523 N N . ASN A 1 75 ? 0.890 -6.189 38.212 1.00 83.94 75 ASN A N 1
ATOM 524 C CA . ASN A 1 75 ? -0.475 -6.505 38.614 1.00 83.94 75 ASN A CA 1
ATOM 525 C C . ASN A 1 75 ? -1.419 -5.403 38.158 1.00 83.94 75 ASN A C 1
ATOM 527 O O . ASN A 1 75 ? -1.036 -4.235 38.120 1.00 83.94 75 ASN A O 1
ATOM 531 N N . PHE A 1 76 ? -2.660 -5.780 37.885 1.00 84.62 76 PHE A N 1
ATOM 532 C CA . PHE A 1 76 ? -3.741 -4.872 37.550 1.00 84.62 76 PHE A CA 1
ATOM 533 C C . PHE A 1 76 ? -4.940 -5.166 38.440 1.00 84.62 76 PHE A C 1
ATOM 535 O O . PHE A 1 76 ? -5.270 -6.325 38.705 1.00 84.62 76 PHE A O 1
ATOM 542 N N . ILE A 1 77 ? -5.605 -4.102 38.867 1.00 82.56 77 ILE A N 1
ATOM 543 C CA . ILE A 1 77 ? -6.904 -4.156 39.526 1.00 82.56 77 ILE A CA 1
ATOM 544 C C . ILE A 1 77 ? -7.825 -3.318 38.668 1.00 82.56 77 ILE A C 1
ATOM 546 O O . ILE A 1 77 ? -7.473 -2.201 38.291 1.00 82.56 77 ILE A O 1
ATOM 550 N N . TYR A 1 78 ? -8.974 -3.874 38.326 1.00 80.19 78 TYR A N 1
ATOM 551 C CA . TYR A 1 78 ? -9.949 -3.200 37.491 1.00 80.19 78 TYR A CA 1
ATOM 552 C C . TYR A 1 78 ? -11.341 -3.390 38.080 1.00 80.19 78 TYR A C 1
ATOM 554 O O . TYR A 1 78 ? -11.651 -4.430 38.661 1.00 80.19 78 TYR A O 1
ATOM 562 N N . THR A 1 79 ? -12.170 -2.364 37.952 1.00 71.31 79 THR A N 1
ATOM 563 C CA . THR A 1 79 ? -13.575 -2.367 38.357 1.00 71.31 79 THR A CA 1
ATOM 564 C C . THR A 1 79 ? -14.426 -2.354 37.102 1.00 71.31 79 THR A C 1
ATOM 566 O O . THR A 1 79 ? -14.173 -1.564 36.194 1.00 71.31 79 THR A O 1
ATOM 569 N N . ALA A 1 80 ? -15.431 -3.222 37.032 1.00 59.44 80 ALA A N 1
ATOM 570 C CA . ALA A 1 80 ? -16.471 -3.060 36.029 1.00 59.44 80 ALA A CA 1
ATOM 571 C C . ALA A 1 80 ? -17.429 -1.975 36.536 1.00 59.44 80 ALA A C 1
ATOM 573 O O . ALA A 1 80 ? -18.245 -2.249 37.410 1.00 59.44 80 ALA A O 1
ATOM 574 N N . GLU A 1 81 ? -17.321 -0.743 36.036 1.00 54.41 81 GLU A N 1
ATOM 575 C CA . GLU A 1 81 ? -18.436 0.195 36.180 1.00 54.41 81 GLU A CA 1
ATOM 576 C C . GLU A 1 81 ? -19.588 -0.344 35.321 1.00 54.41 81 GLU A C 1
ATOM 578 O O . GLU A 1 81 ? -19.489 -0.484 34.102 1.00 54.41 81 GLU A O 1
ATOM 583 N N . SER A 1 82 ? -20.663 -0.762 35.986 1.00 50.03 82 SER A N 1
ATOM 584 C CA . SER A 1 82 ? -21.889 -1.246 35.361 1.00 50.03 82 SER A CA 1
ATOM 585 C C . SER A 1 82 ? -22.769 -0.069 34.940 1.00 50.03 82 SER A C 1
ATOM 587 O O . SER A 1 82 ? -23.880 0.101 35.421 1.00 50.03 82 SER A O 1
ATOM 589 N N . SER A 1 83 ? -22.282 0.740 34.005 1.00 43.75 83 SER A N 1
ATOM 590 C CA . SER A 1 83 ? -23.109 1.658 33.220 1.00 43.75 83 SER A CA 1
ATOM 591 C C . SER A 1 83 ? -22.293 2.159 32.038 1.00 43.75 83 SER A C 1
ATOM 593 O O . SER A 1 83 ? -21.271 2.800 32.230 1.00 43.75 83 SER A O 1
ATOM 595 N N . GLU A 1 84 ? -22.778 1.836 30.839 1.00 40.59 84 GLU A N 1
ATOM 596 C CA . GLU A 1 84 ? -22.163 2.099 29.536 1.00 40.59 84 GLU A CA 1
ATOM 597 C C . GLU A 1 84 ? -20.864 1.320 29.294 1.00 40.59 84 GLU A C 1
ATOM 599 O O . GLU A 1 84 ? -19.829 1.518 29.917 1.00 40.59 84 GLU A O 1
ATOM 604 N N . ARG A 1 85 ? -20.910 0.388 28.333 1.00 36.78 85 ARG A N 1
ATOM 605 C CA . ARG A 1 85 ? -19.686 -0.128 27.720 1.00 36.78 85 ARG A CA 1
ATOM 606 C C . ARG A 1 85 ? -18.987 1.072 27.081 1.00 36.78 85 ARG A C 1
ATOM 608 O O . ARG A 1 85 ? -19.278 1.374 25.926 1.00 36.78 85 ARG A O 1
ATOM 615 N N . GLU A 1 86 ? -18.073 1.729 27.789 1.00 43.12 86 GLU A N 1
ATOM 616 C CA . GLU A 1 86 ? -17.043 2.531 27.142 1.00 43.12 86 GLU A CA 1
ATOM 617 C C . GLU A 1 86 ? -16.277 1.565 26.237 1.00 43.12 86 GLU A C 1
ATOM 619 O O . GLU A 1 86 ? -15.425 0.781 26.660 1.00 43.12 86 GLU A O 1
ATOM 624 N N . GLN A 1 87 ? -16.698 1.512 24.974 1.00 50.69 87 GLN A N 1
ATOM 625 C CA . GLN A 1 87 ? -16.017 0.724 23.969 1.00 50.69 87 GLN A CA 1
ATOM 626 C C . GLN A 1 87 ? -14.565 1.186 23.912 1.00 50.69 87 GLN A C 1
ATOM 628 O O . GLN A 1 87 ? -14.327 2.388 24.062 1.00 50.69 87 GLN A O 1
ATOM 633 N N . PRO A 1 88 ? -13.603 0.276 23.664 1.00 53.53 88 PRO A N 1
ATOM 634 C CA . PRO A 1 88 ? -12.204 0.657 23.556 1.00 53.53 88 PRO A CA 1
ATOM 635 C C . PRO A 1 88 ? -12.092 1.869 22.635 1.00 53.53 88 PRO A C 1
ATOM 637 O O . PRO A 1 88 ? -12.548 1.838 21.487 1.00 53.53 88 PRO A O 1
ATOM 640 N N . ILE A 1 89 ? -11.566 2.955 23.199 1.00 56.09 89 ILE A N 1
ATOM 641 C CA . ILE A 1 89 ? -11.453 4.258 22.556 1.00 56.09 89 ILE A CA 1
ATOM 642 C C . ILE A 1 89 ? -10.760 4.043 21.200 1.00 56.09 89 ILE A C 1
ATOM 644 O O . ILE A 1 89 ? -9.589 3.673 21.145 1.00 56.09 89 ILE A O 1
ATOM 648 N N . GLY A 1 90 ? -11.509 4.202 20.105 1.00 61.72 90 GLY A N 1
ATOM 649 C CA . GLY A 1 90 ? -11.004 4.050 18.736 1.00 61.72 90 GLY A CA 1
ATOM 650 C C . GLY A 1 90 ? -11.430 2.797 17.958 1.00 61.72 90 GLY A C 1
ATOM 651 O O . GLY A 1 90 ? -11.077 2.714 16.785 1.00 61.72 90 GLY A O 1
ATOM 652 N N . ARG A 1 91 ? -12.196 1.846 18.518 1.00 77.56 91 ARG A N 1
ATOM 653 C CA . ARG A 1 91 ? -12.876 0.835 17.680 1.00 77.56 91 ARG A CA 1
ATOM 654 C C . ARG A 1 91 ? -14.130 1.446 17.048 1.00 77.56 91 ARG A C 1
ATOM 656 O O . ARG A 1 91 ? -14.953 2.025 17.763 1.00 77.56 91 ARG A O 1
ATOM 663 N N . LEU A 1 92 ? -14.263 1.295 15.732 1.00 84.38 92 LEU A N 1
ATOM 664 C CA . LEU A 1 92 ? -15.487 1.606 15.006 1.00 84.38 92 LEU A CA 1
ATOM 665 C C . LEU A 1 92 ? -16.487 0.464 15.169 1.00 84.38 92 LEU A C 1
ATOM 667 O O . LEU A 1 92 ? -16.149 -0.707 14.980 1.00 84.38 92 LEU A O 1
ATOM 671 N N . ASP A 1 93 ? -17.716 0.823 15.505 1.00 84.19 93 ASP A N 1
ATOM 672 C CA . ASP A 1 93 ? -18.873 -0.052 15.448 1.00 84.19 93 ASP A CA 1
ATOM 673 C C . ASP A 1 93 ? -19.950 0.565 14.547 1.00 84.19 93 ASP A C 1
ATOM 675 O O . ASP A 1 93 ? -19.852 1.718 14.117 1.00 84.19 93 ASP A O 1
ATOM 679 N N . GLU A 1 94 ? -20.985 -0.220 14.258 1.00 86.06 94 GLU A N 1
ATOM 680 C CA . GLU A 1 94 ? -22.072 0.216 13.382 1.00 86.06 94 GLU A CA 1
ATOM 681 C C . GLU A 1 94 ? -22.799 1.446 13.950 1.00 86.06 94 GLU A C 1
ATOM 683 O O . GLU A 1 94 ? -23.140 2.366 13.214 1.00 86.06 94 GLU A O 1
ATOM 688 N N . ALA A 1 95 ? -22.982 1.520 15.273 1.00 86.25 95 ALA A N 1
ATOM 689 C CA . ALA A 1 95 ? -23.676 2.635 15.912 1.00 86.25 95 ALA A CA 1
ATOM 690 C C . ALA A 1 95 ? -22.915 3.964 15.758 1.00 86.25 95 ALA A C 1
ATOM 692 O O . ALA A 1 95 ? -23.518 4.979 15.400 1.00 86.25 95 ALA A O 1
ATOM 693 N N . LYS A 1 96 ? -21.594 3.973 15.983 1.00 88.12 96 LYS A N 1
ATOM 694 C CA . LYS A 1 96 ? -20.741 5.152 15.769 1.00 88.12 96 LYS A CA 1
ATOM 695 C C . LYS A 1 96 ? -20.657 5.525 14.300 1.00 88.12 96 LYS A C 1
ATOM 697 O O . LYS A 1 96 ? -20.732 6.710 13.989 1.00 88.12 96 LYS A O 1
ATOM 702 N N . LEU A 1 97 ? -20.549 4.539 13.408 1.00 90.81 97 LEU A N 1
ATOM 703 C CA . LEU A 1 97 ? -20.545 4.786 11.969 1.00 90.81 97 LEU A CA 1
ATOM 704 C C . LEU A 1 97 ? -21.821 5.525 11.550 1.00 90.81 97 LEU A C 1
ATOM 706 O O . LEU A 1 97 ? -21.736 6.617 10.993 1.00 90.81 97 LEU A O 1
ATOM 710 N N . GLN A 1 98 ? -22.996 4.995 11.897 1.00 91.75 98 GLN A N 1
ATOM 711 C CA . GLN A 1 98 ? -24.275 5.630 11.566 1.00 91.75 98 GLN A CA 1
ATOM 712 C C . GLN A 1 98 ? -24.437 7.007 12.232 1.00 91.75 98 GLN A C 1
ATOM 714 O O . GLN A 1 98 ? -24.932 7.946 11.602 1.00 91.75 98 GLN A O 1
ATOM 719 N N . LYS A 1 99 ? -23.958 7.175 13.475 1.00 91.44 99 LYS A N 1
ATOM 720 C CA . LYS A 1 99 ? -23.910 8.484 14.149 1.00 91.44 99 LYS A CA 1
ATOM 721 C C . LYS A 1 99 ? -23.105 9.493 13.328 1.00 91.44 99 LYS A C 1
ATOM 723 O O . LYS A 1 99 ? -23.600 10.580 13.070 1.00 91.44 99 LYS A O 1
ATOM 728 N N . TRP A 1 100 ? -21.895 9.155 12.886 1.00 92.56 100 TRP A N 1
ATOM 729 C CA . TRP A 1 100 ? -21.068 10.090 12.116 1.00 92.56 100 TRP A CA 1
ATOM 730 C C . TRP A 1 100 ? -21.626 10.364 10.714 1.00 92.56 100 TRP A C 1
ATOM 732 O O . TRP A 1 100 ? -21.555 11.502 10.257 1.00 92.56 100 TRP A O 1
ATOM 742 N N . LEU A 1 101 ? -22.216 9.362 10.050 1.00 92.31 101 LEU A N 1
ATOM 743 C CA . LEU A 1 101 ? -22.808 9.515 8.713 1.00 92.31 101 LEU A CA 1
ATOM 744 C C . LEU A 1 101 ? -24.036 10.440 8.695 1.00 92.31 101 LEU A C 1
ATOM 746 O O . LEU A 1 101 ? -24.301 11.082 7.683 1.00 92.31 101 LEU A O 1
ATOM 750 N N . THR A 1 102 ? -24.779 10.520 9.801 1.00 93.44 102 THR A N 1
ATOM 751 C CA . THR A 1 102 ? -25.992 11.353 9.915 1.00 93.44 102 THR A CA 1
ATOM 752 C C . THR A 1 102 ? -25.714 12.783 10.388 1.00 93.44 102 THR A C 1
ATOM 754 O O . THR A 1 102 ? -26.609 13.626 10.354 1.00 93.44 102 THR A O 1
ATOM 757 N N . MET A 1 103 ? -24.482 13.090 10.807 1.00 92.06 103 MET A N 1
ATOM 758 C CA . MET A 1 103 ? -24.099 14.422 11.278 1.00 92.06 103 MET A CA 1
ATOM 759 C C . MET A 1 103 ? -23.817 15.383 10.116 1.00 92.06 103 MET A C 1
ATOM 761 O O . MET A 1 103 ? -22.891 15.174 9.330 1.00 92.06 103 MET A O 1
ATOM 765 N N . GLU A 1 104 ? -24.542 16.506 10.079 1.00 85.94 104 GLU A N 1
ATOM 766 C CA . GLU A 1 104 ? -24.298 17.587 9.109 1.00 85.94 104 GLU A CA 1
ATOM 767 C C . GLU A 1 104 ? -22.915 18.241 9.290 1.00 85.94 104 GLU A C 1
ATOM 769 O O . GLU A 1 104 ? -22.254 18.603 8.316 1.00 85.94 104 GLU A O 1
ATOM 774 N N . GLN A 1 105 ? -22.458 18.382 10.541 1.00 89.31 105 GLN A N 1
ATOM 775 C CA . GLN A 1 105 ? -21.166 18.966 10.915 1.00 89.31 105 GLN A CA 1
ATOM 776 C C . GLN A 1 105 ? -20.541 18.189 12.078 1.00 89.31 105 GLN A C 1
ATOM 778 O O . GLN A 1 105 ? -21.233 17.768 13.005 1.00 89.31 105 GLN A O 1
ATOM 783 N N . GLY A 1 106 ? -19.215 18.043 12.056 1.00 85.75 106 GLY A N 1
ATOM 784 C CA . GLY A 1 106 ? -18.468 17.383 13.126 1.00 85.75 106 GLY A CA 1
ATOM 785 C C . GLY A 1 106 ? -18.327 18.253 14.371 1.00 85.75 106 GLY A C 1
ATOM 786 O O . GLY A 1 106 ? -17.855 19.386 14.280 1.00 85.75 106 GLY A O 1
ATOM 787 N N . ASN A 1 107 ? -18.658 17.704 15.540 1.00 89.25 107 ASN A N 1
ATOM 788 C CA . ASN A 1 107 ? -18.342 18.312 16.834 1.00 89.25 107 ASN A CA 1
ATOM 789 C C . ASN A 1 107 ? -16.948 17.868 17.331 1.00 89.25 107 ASN A C 1
ATOM 791 O O . ASN A 1 107 ? -16.344 16.941 16.789 1.00 89.25 107 ASN A O 1
ATOM 795 N N . ALA A 1 108 ? -16.422 18.527 18.369 1.00 87.44 108 ALA A N 1
ATOM 796 C CA . ALA A 1 108 ? -15.080 18.240 18.892 1.00 87.44 108 ALA A CA 1
ATOM 797 C C . ALA A 1 108 ? -14.911 16.783 19.367 1.00 87.44 108 ALA A C 1
ATOM 799 O O . ALA A 1 108 ? -13.831 16.208 19.241 1.00 87.44 108 ALA A O 1
ATOM 800 N N . GLU A 1 109 ? -15.982 16.181 19.885 1.00 86.75 109 GLU A N 1
ATOM 801 C CA . GLU A 1 109 ? -15.999 14.786 20.319 1.00 86.75 109 GLU A CA 1
ATOM 802 C C . GLU A 1 109 ? -15.843 13.828 19.131 1.00 86.75 109 GLU A C 1
ATOM 804 O O . GLU A 1 109 ? -14.890 13.055 19.106 1.00 86.75 109 GLU A O 1
ATOM 809 N N . ALA A 1 110 ? -16.690 13.934 18.104 1.00 88.19 110 ALA A N 1
ATOM 810 C CA . ALA A 1 110 ? -16.631 13.080 16.918 1.00 88.19 110 ALA A CA 1
ATOM 811 C C . ALA A 1 110 ? -15.292 13.22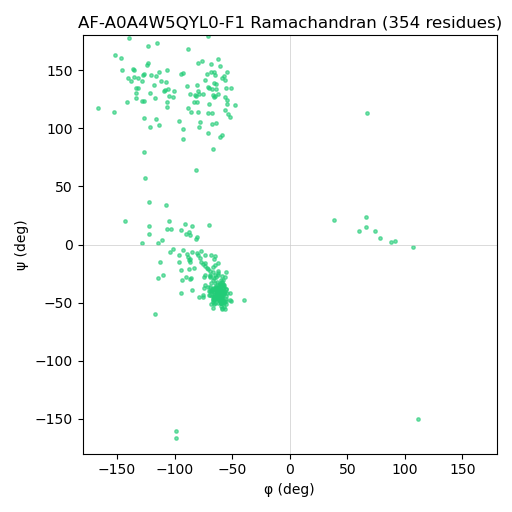2 16.179 1.00 88.19 110 ALA A C 1
ATOM 813 O O . ALA A 1 110 ? -14.701 12.230 15.761 1.00 88.19 110 ALA A O 1
ATOM 814 N N . GLN A 1 111 ? -14.762 14.446 16.070 1.00 89.38 111 GLN A N 1
ATOM 815 C CA . GLN A 1 111 ? -13.438 14.684 15.485 1.00 89.38 111 GLN A CA 1
ATOM 816 C C . GLN A 1 111 ? -12.330 13.973 16.276 1.00 89.38 111 GLN A C 1
ATOM 818 O O . GLN A 1 111 ? -11.435 13.361 15.687 1.00 89.38 111 GLN A O 1
ATOM 823 N N . ARG A 1 112 ? -12.401 14.017 17.613 1.00 86.31 112 ARG A N 1
ATOM 824 C CA . ARG A 1 112 ? -11.464 13.312 18.491 1.00 86.31 112 ARG A CA 1
ATOM 825 C C . ARG A 1 112 ? -11.595 11.797 18.342 1.00 86.31 112 ARG A C 1
ATOM 827 O O . ARG A 1 112 ? -10.573 11.125 18.247 1.00 86.31 112 ARG A O 1
ATOM 834 N N . GLU A 1 113 ? -12.811 11.259 18.304 1.00 88.06 113 GLU A N 1
ATOM 835 C CA . GLU A 1 113 ? -13.049 9.822 18.127 1.00 88.06 113 GLU A CA 1
ATOM 836 C C . GLU A 1 113 ? -12.503 9.309 16.790 1.00 88.06 113 GLU A C 1
ATOM 838 O O . GLU A 1 113 ? -11.801 8.297 16.766 1.00 88.06 113 GLU A O 1
ATOM 843 N N . ILE A 1 114 ? -12.765 10.033 15.696 1.00 89.19 114 ILE A N 1
ATOM 844 C CA . ILE A 1 114 ? -12.233 9.717 14.365 1.00 89.19 114 ILE A CA 1
ATOM 845 C C . ILE A 1 114 ? -10.705 9.735 14.405 1.00 89.19 114 ILE A C 1
ATOM 847 O O . ILE A 1 114 ? -10.071 8.759 14.019 1.00 89.19 114 ILE A O 1
ATOM 851 N N . SER A 1 115 ? -10.095 10.795 14.937 1.00 86.69 115 SER A N 1
ATOM 852 C CA . SER A 1 115 ? -8.634 10.879 15.064 1.00 86.69 115 SER A CA 1
ATOM 853 C C . SER A 1 115 ? -8.049 9.701 15.863 1.00 86.69 115 SER A C 1
ATOM 855 O O . SER A 1 115 ? -7.054 9.097 15.463 1.00 86.69 115 SER A O 1
ATOM 857 N N . LEU A 1 116 ? -8.713 9.294 16.951 1.00 83.44 116 LEU A N 1
ATOM 858 C CA . LEU A 1 116 ? -8.291 8.159 17.776 1.00 83.44 116 LEU A CA 1
ATOM 859 C C . LEU A 1 116 ? -8.433 6.811 17.061 1.00 83.44 116 LEU A C 1
ATOM 861 O O . LEU A 1 116 ? -7.579 5.943 17.259 1.00 83.44 116 LEU A O 1
ATOM 865 N N . MET A 1 117 ? -9.435 6.636 16.195 1.00 86.31 117 MET A N 1
ATOM 866 C CA . MET A 1 117 ? -9.554 5.445 15.346 1.00 86.31 117 MET A CA 1
ATOM 867 C C . MET A 1 117 ? -8.304 5.258 14.476 1.00 86.31 117 MET A C 1
ATOM 869 O O . MET A 1 117 ? -7.786 4.147 14.391 1.00 86.31 117 MET A O 1
ATOM 873 N N . PHE A 1 118 ? -7.767 6.341 13.907 1.00 88.06 118 PHE A N 1
ATOM 874 C CA . PHE A 1 118 ? -6.569 6.326 13.057 1.00 88.06 118 PHE A CA 1
ATOM 875 C C . PHE A 1 118 ? -5.247 6.464 13.827 1.00 88.06 118 PHE A C 1
ATOM 877 O O . PHE A 1 118 ? -4.210 6.647 13.200 1.00 88.06 118 PHE A O 1
ATOM 884 N N . SER A 1 119 ? -5.242 6.367 15.161 1.00 83.69 119 SER A N 1
ATOM 885 C CA . SER A 1 119 ? -4.024 6.571 15.965 1.00 83.69 119 SER A CA 1
ATOM 886 C C . SER A 1 119 ? -3.164 5.311 16.141 1.00 83.69 119 SER A C 1
ATOM 888 O O . SER A 1 119 ? -1.940 5.409 16.274 1.00 83.69 119 SER A O 1
ATOM 890 N N . THR A 1 120 ? -3.776 4.119 16.129 1.00 84.00 120 THR A N 1
ATOM 891 C CA . THR A 1 120 ? -3.071 2.845 16.345 1.00 84.00 120 THR A CA 1
ATOM 892 C C . THR A 1 120 ? -3.509 1.761 15.368 1.00 84.00 120 THR A C 1
ATOM 894 O O . THR A 1 120 ? -4.648 1.731 14.897 1.00 84.00 120 THR A O 1
ATOM 897 N N . SER A 1 121 ? -2.592 0.838 15.071 1.00 87.88 121 SER A N 1
ATOM 898 C CA . SER A 1 121 ? -2.868 -0.290 14.180 1.00 87.88 121 SER A CA 1
ATOM 899 C C . SER A 1 121 ? -3.928 -1.217 14.767 1.00 87.88 121 SER A C 1
ATOM 901 O O . SER A 1 121 ? -4.806 -1.668 14.039 1.00 87.88 121 SER A O 1
ATOM 903 N N . SER A 1 122 ? -3.890 -1.449 16.081 1.00 83.31 122 SER A N 1
ATOM 904 C CA . SER A 1 122 ? -4.860 -2.278 16.797 1.00 83.31 122 SER A CA 1
ATOM 905 C C . SER A 1 122 ? -6.281 -1.728 16.693 1.00 83.31 122 SER A C 1
ATOM 907 O O . SER A 1 122 ? -7.198 -2.507 16.452 1.00 83.31 122 SER A O 1
ATOM 909 N N . SER A 1 123 ? -6.469 -0.408 16.821 1.00 84.25 123 SER A N 1
ATOM 910 C CA . SER A 1 123 ? -7.787 0.233 16.699 1.00 84.25 123 SER A CA 1
ATOM 911 C C . SER A 1 123 ? -8.394 0.020 15.309 1.00 84.25 123 SER A C 1
ATOM 913 O O . SER A 1 123 ? -9.540 -0.423 15.189 1.00 84.25 123 SER A O 1
ATOM 915 N N . LEU A 1 124 ? -7.607 0.251 14.252 1.00 88.31 124 LEU A N 1
ATOM 916 C CA . LEU A 1 124 ? -8.051 0.033 12.873 1.00 88.31 124 LEU A CA 1
ATOM 917 C C . LEU A 1 124 ? -8.297 -1.442 12.566 1.00 88.31 124 LEU A C 1
ATOM 919 O O . LEU A 1 124 ? -9.342 -1.783 12.023 1.00 88.31 124 LEU A O 1
ATOM 923 N N . VAL A 1 125 ? -7.369 -2.327 12.931 1.00 89.50 125 VAL A N 1
ATOM 924 C CA . VAL A 1 125 ? -7.513 -3.769 12.684 1.00 89.50 125 VAL A CA 1
ATOM 925 C C . VAL A 1 125 ? -8.747 -4.314 13.402 1.00 89.50 125 VAL A C 1
ATOM 927 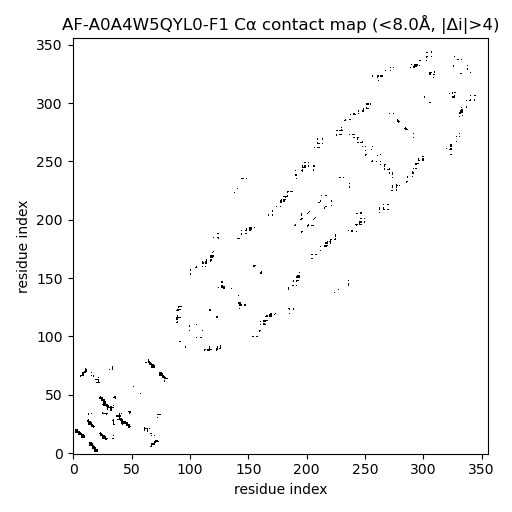O O . VAL A 1 125 ? -9.563 -4.976 12.767 1.00 89.50 125 VAL A O 1
ATOM 930 N N . ALA A 1 126 ? -8.941 -3.972 14.681 1.00 86.19 126 ALA A N 1
ATOM 931 C CA . ALA A 1 126 ? -10.085 -4.427 15.472 1.00 86.19 126 ALA A CA 1
ATOM 932 C C . ALA A 1 126 ? -11.436 -3.921 14.942 1.00 86.19 126 ALA A C 1
ATOM 934 O O . ALA A 1 126 ? -12.457 -4.587 15.130 1.00 86.19 126 ALA A O 1
ATOM 935 N N . SER A 1 127 ? -11.454 -2.761 14.281 1.00 89.19 127 SER A N 1
ATOM 936 C CA . SER A 1 127 ? -12.660 -2.203 13.657 1.00 89.19 127 SER A CA 1
ATOM 937 C C . SER A 1 127 ? -13.179 -3.071 12.508 1.00 89.19 127 SER A C 1
ATOM 939 O O . SER A 1 127 ? -14.377 -3.086 12.254 1.00 89.19 127 SER A O 1
ATOM 941 N N . PHE A 1 128 ? -12.300 -3.843 11.863 1.00 91.25 128 PHE A N 1
ATOM 942 C CA . PHE A 1 128 ? -12.644 -4.666 10.699 1.00 91.25 128 PHE A CA 1
ATOM 943 C C . PHE A 1 128 ? -12.356 -6.157 10.896 1.00 91.25 128 PHE A C 1
ATOM 945 O O . PHE A 1 128 ? -12.441 -6.929 9.944 1.00 91.25 128 PHE A O 1
ATOM 952 N N . THR A 1 129 ? -12.014 -6.604 12.108 1.00 89.12 129 THR A N 1
ATOM 953 C CA . THR A 1 129 ? -11.875 -8.036 12.406 1.00 89.12 129 THR A CA 1
ATOM 954 C C . THR A 1 129 ? -13.231 -8.734 12.287 1.00 89.12 129 THR A C 1
ATOM 956 O O . THR A 1 129 ? -14.200 -8.346 12.941 1.00 89.12 129 THR A O 1
ATOM 959 N N . LYS A 1 130 ? -13.289 -9.803 11.487 1.00 84.88 130 LYS A N 1
ATOM 960 C CA . LYS A 1 130 ? -14.486 -10.628 11.291 1.00 84.88 130 LYS A CA 1
ATOM 961 C C . LYS A 1 130 ? -14.900 -11.280 12.611 1.00 84.88 130 LYS A C 1
ATOM 963 O O . LYS A 1 130 ? -14.088 -11.942 13.259 1.00 84.88 130 LYS A O 1
ATOM 968 N N . ALA A 1 131 ? -16.171 -11.147 12.984 1.00 69.00 131 ALA A N 1
ATOM 969 C CA . ALA A 1 131 ? -16.754 -11.917 14.076 1.00 69.00 131 ALA A CA 1
ATOM 970 C C . ALA A 1 131 ? -16.895 -13.378 13.617 1.00 69.00 131 ALA A C 1
ATOM 972 O O . ALA A 1 131 ? -17.829 -13.722 12.903 1.00 69.00 131 ALA A O 1
ATOM 973 N N . SER A 1 132 ? -15.920 -14.226 13.946 1.00 59.34 132 SER A N 1
ATOM 974 C CA . SER A 1 132 ? -15.949 -15.648 13.590 1.00 59.34 132 SER A CA 1
ATOM 975 C C . SER A 1 132 ? -16.248 -16.479 14.830 1.00 59.34 132 SER A C 1
ATOM 977 O O . SER A 1 132 ? -15.459 -16.477 15.772 1.00 59.34 132 SER A O 1
ATOM 979 N N . GLU A 1 133 ? -17.362 -17.213 14.817 1.00 52.94 133 GLU A N 1
ATOM 980 C CA . GLU A 1 133 ? -17.686 -18.217 15.845 1.00 52.94 133 GLU A CA 1
ATOM 981 C C . GLU A 1 133 ? -16.775 -19.453 15.743 1.00 52.94 133 GLU A C 1
ATOM 983 O O . GLU A 1 133 ? -16.585 -20.184 16.712 1.00 52.94 133 GLU A O 1
ATOM 988 N N . ILE A 1 134 ? -16.165 -19.665 14.571 1.00 57.34 134 ILE A N 1
ATOM 989 C CA . ILE A 1 134 ? -15.263 -20.785 14.298 1.00 57.34 134 ILE A CA 1
ATOM 990 C C . ILE A 1 134 ? -13.810 -20.298 14.400 1.00 57.34 134 ILE A C 1
ATOM 992 O O . ILE A 1 134 ? -13.475 -19.276 13.783 1.00 57.34 134 ILE A O 1
ATOM 996 N N . PRO A 1 135 ? -12.922 -21.019 15.115 1.00 56.50 135 PRO A N 1
ATOM 997 C CA . PRO A 1 135 ? -11.493 -20.735 15.113 1.00 56.50 135 PRO A CA 1
ATOM 998 C C . PRO A 1 135 ? -10.949 -20.768 13.682 1.00 56.50 135 PRO A C 1
ATOM 1000 O O . PRO A 1 135 ? -10.982 -21.801 13.012 1.00 56.50 135 PRO A O 1
ATOM 1003 N N . GLN A 1 136 ? -10.463 -19.628 13.195 1.00 62.03 136 GLN A N 1
ATOM 1004 C CA . GLN A 1 136 ? -9.838 -19.559 11.879 1.00 62.03 136 GLN A CA 1
ATOM 1005 C C . GLN A 1 136 ? -8.509 -20.327 11.892 1.00 62.03 136 GLN A C 1
ATOM 1007 O O . GLN A 1 136 ? -7.813 -20.378 12.908 1.00 62.03 136 GLN A O 1
ATOM 1012 N N . ALA A 1 137 ? -8.146 -20.921 10.752 1.00 63.91 137 ALA A N 1
ATOM 1013 C CA . ALA A 1 137 ? -6.853 -21.579 10.599 1.00 63.91 137 ALA A CA 1
ATOM 1014 C C . ALA A 1 137 ? -5.708 -20.597 10.910 1.00 63.91 137 ALA A C 1
ATOM 1016 O O . ALA A 1 137 ? -5.773 -19.419 10.552 1.00 63.91 137 ALA A O 1
ATOM 1017 N N . ALA A 1 138 ? -4.647 -21.081 11.561 1.00 58.91 138 ALA A N 1
ATOM 1018 C CA . ALA A 1 138 ? -3.486 -20.258 11.884 1.00 58.91 138 ALA A CA 1
ATOM 1019 C C . ALA A 1 138 ? -2.922 -19.590 10.611 1.00 58.91 138 ALA A C 1
ATOM 1021 O O . ALA A 1 138 ? -2.552 -20.275 9.658 1.00 58.91 138 ALA A O 1
ATOM 1022 N N . GLY A 1 139 ? -2.872 -18.253 10.598 1.00 66.62 139 GLY A N 1
ATOM 1023 C CA . GLY A 1 139 ? -2.407 -17.456 9.452 1.00 66.62 139 GLY A CA 1
ATOM 1024 C C . GLY A 1 139 ? -3.494 -17.017 8.458 1.00 66.62 139 GLY A C 1
ATOM 1025 O O . GLY A 1 139 ? -3.170 -16.384 7.450 1.00 66.62 139 GLY A O 1
ATOM 1026 N N . ALA A 1 140 ? -4.770 -17.317 8.716 1.00 78.50 140 ALA A N 1
ATOM 1027 C CA . ALA A 1 140 ? -5.879 -16.778 7.933 1.00 78.50 140 ALA A CA 1
ATOM 1028 C C . ALA A 1 140 ? -6.011 -15.254 8.104 1.00 78.50 140 ALA A C 1
ATOM 1030 O O . ALA A 1 140 ? -5.710 -14.702 9.162 1.00 78.50 140 ALA A O 1
ATOM 1031 N N . LEU A 1 141 ? -6.481 -14.579 7.050 1.00 84.25 141 LEU A N 1
ATOM 1032 C CA . LEU A 1 141 ? -6.775 -13.151 7.101 1.00 84.25 141 LEU A CA 1
ATOM 1033 C C . LEU A 1 141 ? -8.021 -12.911 7.962 1.00 84.25 141 LEU A C 1
ATOM 1035 O O . LEU A 1 141 ? -9.132 -13.285 7.580 1.00 84.25 141 LEU A O 1
ATOM 1039 N N . THR A 1 142 ? -7.823 -12.256 9.103 1.00 87.19 142 THR A N 1
ATOM 1040 C CA . THR A 1 142 ? -8.875 -12.022 10.104 1.00 87.19 142 THR A CA 1
ATOM 1041 C C . THR A 1 142 ? -9.756 -10.815 9.786 1.00 87.19 142 THR A C 1
ATOM 1043 O O . THR A 1 142 ? -10.873 -10.726 10.292 1.00 87.19 142 THR A O 1
ATOM 1046 N N . VAL A 1 143 ? -9.276 -9.891 8.950 1.00 91.38 143 VAL A N 1
ATOM 1047 C CA . VAL A 1 143 ? -9.955 -8.627 8.641 1.00 91.38 143 VAL A CA 1
ATOM 1048 C C . VAL A 1 143 ? -10.820 -8.712 7.385 1.00 91.38 143 VAL A C 1
ATOM 1050 O O . VAL A 1 143 ? -10.505 -9.427 6.431 1.00 91.38 143 VAL A O 1
ATOM 1053 N N . ASP A 1 144 ? -11.925 -7.973 7.386 1.00 93.12 144 ASP A N 1
ATOM 1054 C CA . ASP A 1 144 ? -12.782 -7.756 6.226 1.00 93.12 144 ASP A CA 1
ATOM 1055 C C . ASP A 1 144 ? -12.361 -6.483 5.480 1.00 93.12 144 ASP A C 1
ATOM 1057 O O . ASP A 1 144 ? -12.675 -5.360 5.878 1.00 93.12 144 ASP A O 1
ATOM 1061 N N . LEU A 1 145 ? -11.596 -6.668 4.403 1.00 95.38 145 LEU A N 1
ATOM 1062 C CA . LEU A 1 145 ? -11.065 -5.559 3.609 1.00 95.38 145 LEU A CA 1
ATOM 1063 C C . LEU A 1 145 ? -12.132 -4.879 2.749 1.00 95.38 145 LEU A C 1
ATOM 1065 O O . LEU A 1 145 ? -11.975 -3.704 2.428 1.00 95.38 145 LEU A O 1
ATOM 1069 N N . GLU A 1 146 ? -13.199 -5.590 2.380 1.00 94.75 146 GLU A N 1
ATOM 1070 C CA . GLU A 1 146 ? -14.281 -5.017 1.580 1.00 94.75 146 GLU A CA 1
ATOM 1071 C C . GLU A 1 146 ? -15.149 -4.117 2.462 1.00 94.75 146 GLU A C 1
ATOM 1073 O O . GLU A 1 146 ? -15.404 -2.971 2.096 1.00 94.75 146 GLU A O 1
ATOM 1078 N N . ALA A 1 147 ? -15.473 -4.569 3.680 1.00 94.12 147 ALA A N 1
ATOM 1079 C CA . ALA A 1 147 ? -16.117 -3.725 4.684 1.00 94.12 147 ALA A CA 1
ATOM 1080 C C . ALA A 1 147 ? -15.257 -2.493 5.024 1.00 94.12 147 ALA A C 1
ATOM 1082 O O . ALA A 1 147 ? -15.769 -1.375 5.037 1.00 94.12 147 ALA A O 1
ATOM 1083 N N . ALA A 1 148 ? -13.942 -2.668 5.221 1.00 95.81 148 ALA A N 1
ATOM 1084 C CA . ALA A 1 148 ? -13.025 -1.549 5.459 1.00 95.81 148 ALA A CA 1
ATOM 1085 C C . ALA A 1 148 ? -13.042 -0.533 4.311 1.00 95.81 148 ALA A C 1
ATOM 1087 O O . ALA A 1 148 ? -13.215 0.665 4.530 1.00 95.81 148 ALA A O 1
ATOM 1088 N N . SER A 1 149 ? -12.925 -1.025 3.078 1.00 96.62 149 SER A N 1
ATOM 1089 C CA . SER A 1 149 ? -12.970 -0.216 1.865 1.00 96.62 149 SER A CA 1
ATOM 1090 C C . SER A 1 149 ? -14.267 0.588 1.752 1.00 96.62 149 SER A C 1
ATOM 1092 O O . SER A 1 149 ? -14.206 1.794 1.527 1.00 96.62 149 SER A O 1
ATOM 1094 N N . GLN A 1 150 ? -15.423 -0.049 1.955 1.00 95.81 150 GLN A N 1
ATOM 1095 C CA . GLN A 1 150 ? -16.731 0.608 1.876 1.00 95.81 150 GLN A CA 1
ATOM 1096 C C . GLN A 1 150 ? -16.903 1.683 2.951 1.00 95.81 150 GLN A C 1
ATOM 1098 O O . GLN A 1 150 ? -17.347 2.790 2.650 1.00 95.81 150 GLN A O 1
ATOM 1103 N N . VAL A 1 151 ? -16.507 1.386 4.190 1.00 95.50 151 VAL A N 1
ATOM 1104 C CA . VAL A 1 151 ? -16.573 2.341 5.300 1.00 95.50 151 VAL A CA 1
ATOM 1105 C 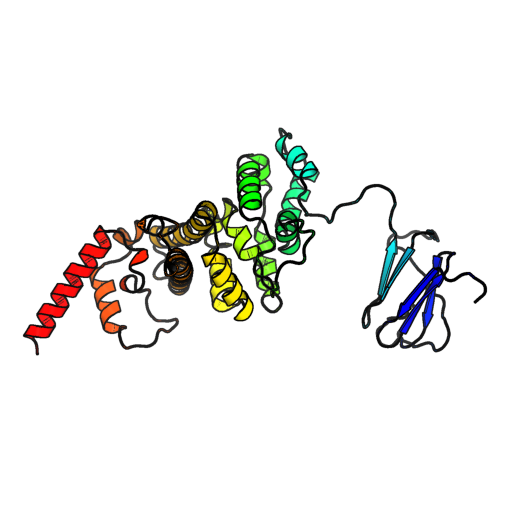C . VAL A 1 151 ? -15.698 3.560 5.028 1.00 95.50 151 VAL A C 1
ATOM 1107 O O . VAL A 1 151 ? -16.159 4.688 5.193 1.00 95.50 151 VAL A O 1
ATOM 1110 N N . PHE A 1 152 ? -14.451 3.374 4.586 1.00 96.62 152 PHE A N 1
ATOM 1111 C CA . PHE A 1 152 ? -13.587 4.515 4.286 1.00 96.62 152 PHE A CA 1
ATOM 1112 C C . PHE A 1 152 ? -14.084 5.325 3.092 1.00 96.62 152 PHE A C 1
ATOM 1114 O O . PHE A 1 152 ? -14.008 6.549 3.147 1.00 96.62 152 PHE A O 1
ATOM 1121 N N . ASP A 1 153 ? -14.632 4.684 2.058 1.00 95.81 153 ASP A N 1
ATOM 1122 C CA . ASP A 1 153 ? -15.222 5.398 0.923 1.00 95.81 153 ASP A CA 1
ATOM 1123 C C . ASP A 1 153 ? -16.416 6.261 1.374 1.00 95.81 153 ASP A C 1
ATOM 1125 O O . ASP A 1 153 ? -16.519 7.420 0.977 1.00 95.81 153 ASP A O 1
ATOM 1129 N N . GLN A 1 154 ? -17.274 5.747 2.264 1.00 95.25 154 GLN A N 1
ATOM 1130 C CA . GLN A 1 154 ? -18.389 6.511 2.838 1.00 95.25 154 GLN A CA 1
ATOM 1131 C C . GLN A 1 154 ? -17.905 7.671 3.720 1.00 95.25 154 GLN A C 1
ATOM 1133 O O . GLN A 1 154 ? -18.318 8.814 3.526 1.00 95.25 154 GLN A O 1
ATOM 1138 N N . LEU A 1 155 ? -17.003 7.395 4.667 1.00 94.75 155 LEU A N 1
ATOM 1139 C CA . LEU A 1 155 ? -16.494 8.385 5.618 1.00 94.75 155 LEU A CA 1
ATOM 1140 C C . LEU A 1 155 ? -15.719 9.509 4.920 1.00 94.75 155 LEU A C 1
ATOM 1142 O O . LEU A 1 155 ? -15.917 10.684 5.222 1.00 94.75 155 LEU A O 1
ATOM 1146 N N . LEU A 1 156 ? -14.841 9.173 3.973 1.00 95.31 156 LEU A N 1
ATOM 1147 C CA . LEU A 1 156 ? -13.981 10.149 3.297 1.00 95.31 156 LEU A CA 1
ATOM 1148 C C . LEU A 1 156 ? -14.708 10.955 2.215 1.00 95.31 156 LEU A C 1
ATOM 1150 O O . LEU A 1 156 ? -14.164 11.967 1.764 1.00 95.31 156 LEU A O 1
ATOM 1154 N N . ASN A 1 157 ? -15.922 10.548 1.831 1.00 95.19 157 ASN A N 1
ATOM 1155 C CA . ASN A 1 157 ? -16.814 11.353 0.999 1.00 95.19 157 ASN A CA 1
ATOM 1156 C C . ASN A 1 157 ? -17.441 12.525 1.783 1.00 95.19 157 ASN A C 1
ATOM 1158 O O . ASN A 1 157 ? -17.887 13.500 1.181 1.00 95.19 157 ASN A O 1
ATOM 1162 N N . ILE A 1 158 ? -17.442 12.473 3.122 1.00 95.50 158 ILE A N 1
ATOM 1163 C CA . ILE A 1 158 ? -17.951 13.547 3.983 1.00 95.50 158 ILE A CA 1
ATOM 1164 C C . ILE A 1 158 ? -16.821 14.558 4.269 1.00 95.50 158 ILE A C 1
ATOM 1166 O O . ILE A 1 158 ? -15.832 14.205 4.921 1.00 95.50 158 ILE A O 1
ATOM 1170 N N . PRO A 1 159 ? -16.939 15.838 3.849 1.00 94.31 159 PRO A N 1
ATOM 1171 C CA . PRO A 1 159 ? -15.830 16.797 3.913 1.00 94.31 159 PRO A CA 1
ATOM 1172 C C . PRO A 1 159 ? -15.270 17.044 5.318 1.00 94.31 159 PRO A C 1
ATOM 1174 O O . PRO A 1 159 ? -14.053 17.145 5.495 1.00 94.31 159 PRO A O 1
ATOM 1177 N N . TRP A 1 160 ? -16.137 17.136 6.332 1.00 94.19 160 TRP A N 1
ATOM 1178 C CA . TRP A 1 160 ? -15.697 17.395 7.705 1.00 94.19 160 TRP A CA 1
ATOM 1179 C C . TRP A 1 160 ? -14.965 16.184 8.306 1.00 94.19 160 TRP A C 1
ATOM 1181 O O . TRP A 1 160 ? -13.963 16.366 9.000 1.00 94.19 160 TRP A O 1
ATOM 1191 N N . ILE A 1 161 ? -15.404 14.957 7.994 1.00 94.88 161 ILE A N 1
ATOM 1192 C CA . ILE A 1 161 ? -14.739 13.718 8.423 1.00 94.88 161 ILE A CA 1
ATOM 1193 C C . ILE A 1 161 ? -13.379 13.623 7.752 1.00 94.88 161 ILE A C 1
ATOM 1195 O O . ILE A 1 161 ? -12.370 13.471 8.434 1.00 94.88 161 ILE A O 1
ATOM 1199 N N . ARG A 1 162 ? -13.333 13.809 6.430 1.00 94.50 162 ARG A N 1
ATOM 1200 C CA . ARG A 1 162 ? -12.095 13.808 5.647 1.00 94.50 162 ARG A CA 1
ATOM 1201 C C . ARG A 1 162 ? -11.034 14.751 6.223 1.00 94.50 162 ARG A C 1
ATOM 1203 O O . ARG A 1 162 ? -9.875 14.365 6.307 1.00 94.50 162 ARG A O 1
ATOM 1210 N N . LYS A 1 163 ? -11.424 15.954 6.665 1.00 91.94 163 LYS A N 1
ATOM 1211 C CA . LYS A 1 163 ? -10.527 16.922 7.328 1.00 91.94 163 LYS A CA 1
ATOM 1212 C C . LYS A 1 163 ? -10.067 16.475 8.725 1.00 91.94 163 LYS A C 1
ATOM 1214 O O . LYS A 1 163 ? -9.021 16.915 9.191 1.00 91.94 163 LYS A O 1
ATOM 1219 N N . SER A 1 164 ? -10.854 15.641 9.395 1.00 91.25 164 SER A N 1
ATOM 1220 C CA . SER A 1 164 ? -10.601 15.172 10.765 1.00 91.25 164 SER A CA 1
ATOM 1221 C C . SER A 1 164 ? -9.722 13.921 10.824 1.00 91.25 164 SER A C 1
ATOM 1223 O O . SER A 1 164 ? -9.124 13.637 11.860 1.00 91.25 164 SER A O 1
ATOM 1225 N N . VAL A 1 165 ? -9.636 13.164 9.728 1.00 92.50 165 VAL A N 1
ATOM 1226 C CA . VAL A 1 165 ? -8.795 11.967 9.640 1.00 92.50 165 VAL A CA 1
ATOM 1227 C C . VAL A 1 165 ? -7.318 12.360 9.635 1.00 92.50 165 VAL A C 1
ATOM 1229 O O . VAL A 1 165 ? -6.848 13.054 8.737 1.00 92.50 165 VAL A O 1
ATOM 1232 N N . ASN A 1 166 ? -6.567 11.858 10.619 1.00 89.38 166 ASN A N 1
ATOM 1233 C CA . ASN A 1 166 ? -5.120 12.018 10.698 1.00 89.38 166 ASN A CA 1
ATOM 1234 C C . ASN A 1 166 ? -4.433 10.656 10.849 1.00 89.38 166 ASN A C 1
ATOM 1236 O O . ASN A 1 166 ? -4.501 10.029 11.902 1.00 89.38 166 ASN A O 1
ATOM 1240 N N . ILE A 1 167 ? -3.749 10.217 9.793 1.00 91.38 167 ILE A N 1
ATOM 1241 C CA . ILE A 1 167 ? -3.089 8.902 9.720 1.00 91.38 167 ILE A CA 1
ATOM 1242 C C . ILE A 1 167 ? -1.594 9.012 10.091 1.00 91.38 167 ILE A C 1
ATOM 1244 O O . ILE A 1 167 ? -0.920 8.000 10.269 1.00 91.38 167 ILE A O 1
ATOM 1248 N N . VAL A 1 168 ? -1.047 10.229 10.233 1.00 89.44 168 VAL A N 1
ATOM 1249 C CA . VAL A 1 168 ? 0.388 10.447 10.506 1.00 89.44 168 VAL A CA 1
ATOM 1250 C C . VAL A 1 168 ? 0.847 9.731 11.784 1.00 89.44 168 VAL A C 1
ATOM 1252 O O . VAL A 1 168 ? 1.800 8.953 11.687 1.00 89.44 168 VAL A O 1
ATOM 1255 N N . PRO A 1 169 ? 0.153 9.860 12.938 1.00 87.25 169 PRO A N 1
ATOM 1256 C CA . PRO A 1 169 ? 0.588 9.213 14.177 1.00 87.25 169 PRO A CA 1
ATOM 1257 C C . PRO A 1 169 ? 0.646 7.689 14.060 1.00 87.25 169 PRO A C 1
ATOM 1259 O O . PRO A 1 169 ? 1.517 7.047 14.638 1.00 87.25 169 PRO A O 1
ATOM 1262 N N . LEU A 1 170 ? -0.258 7.091 13.281 1.00 88.62 170 LEU A N 1
ATOM 1263 C CA . LEU A 1 170 ? -0.243 5.655 13.031 1.00 88.62 170 LEU A CA 1
ATOM 1264 C C . LEU A 1 170 ? 0.999 5.225 12.259 1.00 88.62 170 LEU A C 1
ATOM 1266 O O . LEU A 1 170 ? 1.620 4.232 12.631 1.00 88.62 170 LEU A O 1
ATOM 1270 N N . VAL A 1 171 ? 1.357 5.940 11.191 1.00 88.56 171 VAL A N 1
ATOM 1271 C CA . VAL A 1 171 ? 2.546 5.608 10.392 1.00 88.56 171 VAL A CA 1
ATOM 1272 C C . VAL A 1 171 ? 3.812 5.751 11.239 1.00 88.56 171 VAL A C 1
ATOM 1274 O O . VAL A 1 171 ? 4.663 4.863 11.214 1.00 88.56 171 VAL A O 1
ATOM 1277 N N . GLU A 1 172 ? 3.908 6.804 12.051 1.00 86.00 172 GLU A N 1
ATOM 1278 C CA . GLU A 1 172 ? 5.018 7.002 12.991 1.00 86.00 172 GLU A CA 1
ATOM 1279 C C . GLU A 1 172 ? 5.097 5.873 14.032 1.00 86.00 172 GLU A C 1
ATOM 1281 O O . GLU A 1 172 ? 6.158 5.277 14.231 1.00 86.00 172 GLU A O 1
ATOM 1286 N N . ASN A 1 173 ? 3.964 5.503 14.635 1.00 84.25 173 ASN A N 1
ATOM 1287 C CA . ASN A 1 173 ? 3.888 4.402 15.597 1.00 84.25 173 ASN A CA 1
ATOM 1288 C C . ASN A 1 173 ? 4.294 3.057 14.977 1.00 84.25 173 ASN A C 1
ATOM 1290 O O . ASN A 1 173 ? 4.965 2.254 15.631 1.00 84.25 173 ASN A O 1
ATOM 1294 N N . LEU A 1 174 ? 3.934 2.805 13.714 1.00 85.50 174 LEU A N 1
ATOM 1295 C CA . LEU A 1 174 ? 4.368 1.606 12.992 1.00 85.50 174 LEU A CA 1
ATOM 1296 C C . LEU A 1 174 ? 5.894 1.575 12.840 1.00 85.50 174 LEU A C 1
ATOM 1298 O O . LEU A 1 174 ? 6.499 0.536 13.101 1.00 85.50 174 LEU A O 1
ATOM 1302 N N . CYS A 1 175 ? 6.523 2.706 12.505 1.00 79.38 175 CYS A N 1
ATOM 1303 C CA . CYS A 1 175 ? 7.982 2.827 12.410 1.00 79.38 175 CYS A CA 1
ATOM 1304 C C . CYS A 1 175 ? 8.701 2.596 13.746 1.00 79.38 175 CYS A C 1
ATOM 1306 O O . CYS A 1 175 ? 9.804 2.057 13.765 1.00 79.38 175 CYS A O 1
ATOM 1308 N N . ILE A 1 176 ? 8.086 2.950 14.873 1.00 79.69 176 ILE A N 1
ATOM 1309 C CA . ILE A 1 176 ? 8.650 2.660 16.200 1.00 79.69 176 ILE A CA 1
ATOM 1310 C C . ILE A 1 176 ? 8.488 1.169 16.538 1.00 79.69 176 ILE A C 1
ATOM 1312 O O . ILE A 1 176 ? 9.382 0.543 17.108 1.00 79.69 176 ILE A O 1
ATOM 1316 N N . ALA A 1 177 ? 7.368 0.563 16.143 1.00 77.38 177 ALA A N 1
ATOM 1317 C CA . ALA A 1 177 ? 7.026 -0.819 16.471 1.00 77.38 177 ALA A CA 1
ATOM 1318 C C . ALA A 1 177 ? 7.709 -1.889 15.589 1.00 77.38 177 ALA A C 1
ATOM 1320 O O . ALA A 1 177 ? 7.397 -3.074 15.739 1.00 77.38 177 ALA A O 1
ATOM 1321 N N . VAL A 1 178 ? 8.646 -1.510 14.704 1.00 69.19 178 VAL A N 1
ATOM 1322 C CA . VAL A 1 178 ? 9.302 -2.365 13.682 1.00 69.19 178 VAL A CA 1
ATOM 1323 C C . VAL A 1 178 ? 9.643 -3.777 14.171 1.00 69.19 178 VAL A C 1
ATOM 1325 O O . VAL A 1 178 ? 9.330 -4.758 13.499 1.00 69.19 178 VAL A O 1
ATOM 1328 N N . ALA A 1 179 ? 10.262 -3.902 15.347 1.00 68.38 179 ALA A N 1
ATOM 1329 C CA . ALA A 1 179 ? 10.770 -5.182 15.843 1.00 68.38 179 ALA A CA 1
ATOM 1330 C C . ALA A 1 179 ? 9.675 -6.154 16.326 1.00 68.38 179 ALA A C 1
ATOM 1332 O O . ALA A 1 179 ? 9.940 -7.345 16.498 1.00 68.38 179 ALA A O 1
ATOM 1333 N N . VAL A 1 180 ? 8.453 -5.667 16.568 1.00 73.44 180 VAL A N 1
ATOM 1334 C CA . VAL A 1 180 ? 7.416 -6.406 17.308 1.00 73.44 180 VAL A CA 1
ATOM 1335 C C . VAL A 1 180 ? 6.228 -6.799 16.423 1.00 73.44 180 VAL A C 1
ATOM 1337 O O . VAL A 1 180 ? 5.456 -7.683 16.799 1.00 73.44 180 VAL A O 1
ATOM 1340 N N . ILE A 1 181 ? 6.077 -6.209 15.230 1.00 77.44 181 ILE A N 1
ATOM 1341 C CA . ILE A 1 181 ? 4.924 -6.482 14.357 1.00 77.44 181 ILE A CA 1
ATOM 1342 C C . ILE A 1 181 ? 4.967 -7.921 13.833 1.00 77.44 181 ILE A C 1
ATOM 1344 O O . ILE A 1 181 ? 5.706 -8.247 12.908 1.00 77.44 181 ILE A O 1
ATOM 1348 N N . LYS A 1 182 ? 4.127 -8.789 14.403 1.00 71.94 182 LYS A N 1
ATOM 1349 C CA . LYS A 1 182 ? 3.926 -10.173 13.936 1.00 71.94 182 LYS A CA 1
ATOM 1350 C C . LYS A 1 182 ? 2.741 -10.320 12.981 1.00 71.94 182 LYS A C 1
ATOM 1352 O O . LYS A 1 182 ? 2.725 -11.261 12.195 1.00 71.94 182 LYS A O 1
ATOM 1357 N N . SER A 1 183 ? 1.798 -9.381 13.034 1.00 79.75 183 SER A N 1
ATOM 1358 C CA . SER A 1 183 ? 0.538 -9.400 12.287 1.00 79.75 183 SER A CA 1
ATOM 1359 C C . SER A 1 183 ? 0.497 -8.226 11.294 1.00 79.75 183 SER A C 1
ATOM 1361 O O . SER A 1 183 ? 0.449 -7.075 11.734 1.00 79.75 183 SER A O 1
ATOM 1363 N N . PRO A 1 184 ? 0.615 -8.468 9.971 1.00 89.19 184 PRO A N 1
ATOM 1364 C CA .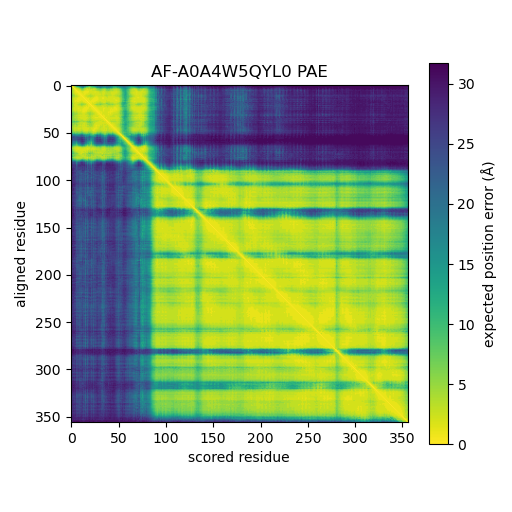 PRO A 1 184 ? 0.735 -7.413 8.964 1.00 89.19 184 PRO A CA 1
ATOM 1365 C C . PRO A 1 184 ? -0.608 -6.932 8.370 1.00 89.19 184 PRO A C 1
ATOM 1367 O O . PRO A 1 184 ? -0.606 -6.301 7.316 1.00 89.19 184 PRO A O 1
ATOM 1370 N N . GLU A 1 185 ? -1.752 -7.196 9.011 1.00 92.19 185 GLU A N 1
ATOM 1371 C CA . GLU A 1 185 ? -3.103 -6.852 8.523 1.00 92.19 185 GLU A CA 1
ATOM 1372 C C . GLU A 1 185 ? -3.269 -5.354 8.280 1.00 92.19 185 GLU A C 1
ATOM 1374 O O . GLU A 1 185 ? -3.939 -4.943 7.335 1.00 92.19 185 GLU A O 1
ATOM 1379 N N . ILE A 1 186 ? -2.609 -4.526 9.090 1.00 92.75 186 ILE A N 1
ATOM 1380 C CA . ILE A 1 186 ? -2.638 -3.074 8.921 1.00 92.75 186 ILE A CA 1
ATOM 1381 C C . ILE A 1 186 ? -2.151 -2.647 7.527 1.00 92.75 186 ILE A C 1
ATOM 1383 O O . ILE A 1 186 ? -2.725 -1.741 6.931 1.00 92.75 186 ILE A O 1
ATOM 1387 N N . PHE A 1 187 ? -1.174 -3.351 6.944 1.00 94.12 187 PHE A N 1
ATOM 1388 C CA . PHE A 1 187 ? -0.671 -3.071 5.591 1.00 94.12 187 PHE A CA 1
ATOM 1389 C C . PHE A 1 187 ? -1.642 -3.493 4.482 1.00 94.12 187 PHE A C 1
ATOM 1391 O O . PHE A 1 187 ? -1.421 -3.155 3.319 1.00 94.12 187 PHE A O 1
ATOM 1398 N N . LEU A 1 188 ? -2.710 -4.220 4.827 1.00 95.56 188 LEU A N 1
ATOM 1399 C CA . LEU A 1 188 ? -3.831 -4.498 3.934 1.00 95.56 188 LEU A CA 1
ATOM 1400 C C . LEU A 1 188 ? -4.970 -3.490 4.086 1.00 95.56 188 LEU A C 1
ATOM 1402 O O . LEU A 1 188 ? -5.644 -3.189 3.110 1.00 95.56 188 LEU A O 1
ATOM 1406 N N . ILE A 1 189 ? -5.160 -2.935 5.283 1.00 95.75 189 ILE A N 1
ATOM 1407 C CA . ILE A 1 189 ? -6.182 -1.913 5.532 1.00 95.75 189 ILE A CA 1
ATOM 1408 C C . ILE A 1 189 ? -5.739 -0.563 4.964 1.00 95.75 189 ILE A C 1
ATOM 1410 O O . ILE A 1 189 ? -6.526 0.096 4.294 1.00 95.75 189 ILE A O 1
ATOM 1414 N N . LEU A 1 190 ? -4.486 -0.150 5.183 1.00 96.12 190 LEU A N 1
ATOM 1415 C CA . LEU A 1 190 ? -4.005 1.181 4.791 1.00 96.12 190 LEU A CA 1
ATOM 1416 C C . LEU A 1 190 ? -4.291 1.529 3.317 1.00 96.12 190 LEU A C 1
ATOM 1418 O O . LEU A 1 190 ? -4.872 2.587 3.079 1.00 96.12 190 LEU A O 1
ATOM 1422 N N . PRO A 1 191 ? -4.011 0.665 2.320 1.00 97.25 191 PRO A N 1
ATOM 1423 C CA . PRO A 1 191 ? -4.286 1.002 0.924 1.00 97.25 191 PRO A CA 1
ATOM 1424 C C . PRO A 1 191 ? -5.772 1.158 0.582 1.00 97.25 191 PRO A C 1
ATOM 1426 O O . PRO A 1 191 ? -6.087 1.662 -0.491 1.00 97.25 191 PRO A O 1
ATOM 1429 N N . THR A 1 192 ? -6.697 0.753 1.456 1.00 96.56 192 THR A N 1
ATOM 1430 C CA . THR A 1 192 ? -8.136 0.994 1.257 1.00 96.56 192 THR A CA 1
ATOM 1431 C C . THR A 1 192 ? -8.551 2.435 1.578 1.00 96.56 192 THR A C 1
ATOM 1433 O O . THR A 1 192 ? -9.613 2.870 1.140 1.00 96.56 192 THR A O 1
ATOM 1436 N N . ILE A 1 193 ? -7.695 3.199 2.267 1.00 96.56 193 ILE A N 1
ATOM 1437 C CA . ILE A 1 193 ? -7.933 4.588 2.665 1.00 96.56 193 ILE A CA 1
ATOM 1438 C C . ILE A 1 193 ? -7.519 5.531 1.526 1.00 96.56 193 ILE A C 1
ATOM 1440 O O . ILE A 1 193 ? -6.330 5.663 1.228 1.00 96.56 193 ILE A O 1
ATOM 1444 N N . SER A 1 194 ? -8.475 6.238 0.913 1.00 95.44 194 SER A N 1
ATOM 1445 C CA . SER A 1 194 ? -8.216 7.058 -0.284 1.00 95.44 194 SER A CA 1
ATOM 1446 C C . SER A 1 194 ? -7.219 8.206 -0.062 1.00 95.44 194 SER A C 1
ATOM 1448 O O . SER A 1 194 ? -6.532 8.593 -1.000 1.00 95.44 194 SER A O 1
ATOM 1450 N N . LEU A 1 195 ? -7.084 8.719 1.169 1.00 95.25 195 LEU A N 1
ATOM 1451 C CA . LEU A 1 195 ? -6.126 9.784 1.512 1.00 95.25 195 LEU A CA 1
ATOM 1452 C C . LEU A 1 195 ? -4.669 9.401 1.202 1.00 95.25 195 LEU A C 1
ATOM 1454 O O . LEU A 1 195 ? -3.857 10.257 0.859 1.00 95.25 195 LEU A O 1
ATOM 1458 N N . LEU A 1 196 ? -4.328 8.110 1.279 1.00 96.38 196 LEU A N 1
ATOM 1459 C CA . LEU A 1 196 ? -2.985 7.617 0.954 1.00 96.38 196 LEU A CA 1
ATOM 1460 C C . LEU A 1 196 ? -2.714 7.524 -0.556 1.00 96.38 196 LEU A C 1
ATOM 1462 O O . LEU A 1 196 ? -1.591 7.227 -0.953 1.00 96.38 196 LEU A O 1
ATOM 1466 N N . HIS A 1 197 ? -3.717 7.769 -1.400 1.00 96.88 197 HIS A N 1
ATOM 1467 C CA . HIS A 1 197 ? -3.586 7.753 -2.862 1.00 96.88 197 HIS A CA 1
ATOM 1468 C C . HIS A 1 197 ? -3.280 9.140 -3.431 1.00 96.88 197 HIS A C 1
ATOM 1470 O O . HIS A 1 197 ? -3.071 9.267 -4.639 1.00 96.88 197 HIS A O 1
ATOM 1476 N N . GLU A 1 198 ? -3.278 10.162 -2.575 1.00 96.06 198 GLU A N 1
ATOM 1477 C CA . GLU A 1 198 ? -3.100 11.564 -2.933 1.00 96.06 198 GLU A CA 1
ATOM 1478 C C . GLU A 1 198 ? -1.639 12.002 -2.850 1.00 96.06 198 GLU A C 1
ATOM 1480 O O . GLU A 1 198 ? -0.880 11.563 -1.985 1.00 96.06 198 GLU A O 1
ATOM 1485 N N . ASP A 1 199 ? -1.271 12.941 -3.722 1.00 96.81 199 ASP A N 1
ATOM 1486 C CA . ASP A 1 199 ? 0.102 13.433 -3.877 1.00 96.81 199 ASP A CA 1
ATOM 1487 C C . ASP A 1 199 ? 0.716 13.948 -2.565 1.00 96.81 199 ASP A C 1
ATOM 1489 O O . ASP A 1 199 ? 1.889 13.706 -2.282 1.00 96.81 199 ASP A O 1
ATOM 1493 N N . HIS A 1 200 ? -0.083 14.616 -1.726 1.00 93.88 200 HIS A N 1
ATOM 1494 C CA . HIS A 1 200 ? 0.385 15.196 -0.465 1.00 93.88 200 HIS A CA 1
ATOM 1495 C C . HIS A 1 200 ? 0.822 14.138 0.567 1.00 93.88 200 HIS A C 1
ATOM 1497 O O . HIS A 1 200 ? 1.647 14.424 1.435 1.00 93.88 200 HIS A O 1
ATOM 1503 N N . SER A 1 201 ? 0.307 12.911 0.455 1.00 94.75 201 SER A N 1
ATOM 1504 C CA . SER A 1 201 ? 0.616 11.790 1.351 1.00 94.75 201 SER A CA 1
ATOM 1505 C C . SER A 1 201 ? 1.864 11.019 0.922 1.00 94.75 201 SER A C 1
ATOM 1507 O O . SER A 1 201 ? 2.411 10.241 1.709 1.00 94.75 201 SER A O 1
ATOM 1509 N N . VAL A 1 202 ? 2.333 11.211 -0.318 1.00 96.06 202 VAL A N 1
ATOM 1510 C CA . VAL A 1 202 ? 3.366 10.361 -0.928 1.00 96.06 202 VAL A CA 1
ATOM 1511 C C . VAL A 1 202 ? 4.655 10.374 -0.115 1.00 96.06 202 VAL A C 1
ATOM 1513 O O . VAL A 1 202 ? 5.106 9.317 0.321 1.00 96.06 202 VAL A O 1
ATOM 1516 N N . MET A 1 203 ? 5.224 11.554 0.136 1.00 93.38 203 MET A N 1
ATOM 1517 C CA . MET A 1 203 ? 6.547 11.671 0.762 1.00 93.38 203 MET A CA 1
ATOM 1518 C C . MET A 1 203 ? 6.555 11.263 2.237 1.00 93.38 203 MET A C 1
ATOM 1520 O O . MET A 1 203 ? 7.445 10.533 2.661 1.00 93.38 203 MET A O 1
ATOM 1524 N N . ASN A 1 204 ? 5.558 11.694 3.011 1.00 89.31 204 ASN A N 1
ATOM 1525 C CA . ASN A 1 204 ? 5.559 11.490 4.463 1.00 89.31 204 ASN A CA 1
ATOM 1526 C C . ASN A 1 204 ? 4.990 10.127 4.875 1.00 89.31 204 ASN A C 1
ATOM 1528 O O . ASN A 1 204 ? 5.370 9.586 5.912 1.00 89.31 204 ASN A O 1
ATOM 1532 N N . MET A 1 205 ? 4.077 9.562 4.078 1.00 93.56 205 MET A N 1
ATOM 1533 C CA . MET A 1 205 ? 3.317 8.371 4.464 1.00 93.56 205 MET A CA 1
ATOM 1534 C C . MET A 1 205 ? 3.618 7.199 3.542 1.00 93.56 205 MET A C 1
ATOM 1536 O O . MET A 1 205 ? 4.108 6.171 4.003 1.00 93.56 205 MET A O 1
ATOM 1540 N N . VAL A 1 206 ? 3.367 7.338 2.238 1.00 96.62 206 VAL A N 1
ATOM 1541 C CA . VAL A 1 206 ? 3.487 6.210 1.298 1.00 96.62 206 VAL A CA 1
ATOM 1542 C C . VAL A 1 206 ? 4.939 5.749 1.178 1.00 96.62 206 VAL A C 1
ATOM 1544 O O . VAL A 1 206 ? 5.206 4.552 1.256 1.00 96.62 206 VAL A O 1
ATOM 1547 N N . MET A 1 207 ? 5.894 6.675 1.074 1.00 95.19 207 MET A N 1
ATOM 1548 C CA . MET A 1 207 ? 7.322 6.344 1.046 1.00 95.19 207 MET A CA 1
ATOM 1549 C C . MET A 1 207 ? 7.784 5.688 2.347 1.00 95.19 207 MET A C 1
ATOM 1551 O O . MET A 1 207 ? 8.478 4.672 2.307 1.00 95.19 207 MET A O 1
ATOM 1555 N N . THR A 1 208 ? 7.340 6.207 3.491 1.00 93.38 208 THR A N 1
ATOM 1556 C CA . THR A 1 208 ? 7.622 5.628 4.811 1.00 93.38 208 THR A CA 1
ATOM 1557 C C . THR A 1 208 ? 7.110 4.190 4.906 1.00 93.38 208 THR A C 1
ATOM 1559 O O . THR A 1 208 ? 7.846 3.289 5.310 1.00 93.38 208 THR A O 1
ATOM 1562 N N . LEU A 1 209 ? 5.886 3.932 4.437 1.00 94.81 209 LEU A N 1
ATOM 1563 C CA . LEU A 1 209 ? 5.318 2.585 4.366 1.00 94.81 209 LEU A CA 1
ATOM 1564 C C . LEU A 1 209 ? 6.082 1.683 3.385 1.00 94.81 209 LEU A C 1
ATOM 1566 O O . LEU A 1 209 ? 6.273 0.500 3.669 1.00 94.81 209 LEU A O 1
ATOM 1570 N N . ALA A 1 210 ? 6.554 2.216 2.254 1.00 95.50 210 ALA A N 1
ATOM 1571 C CA . ALA A 1 210 ? 7.325 1.447 1.280 1.00 95.50 210 ALA A CA 1
ATOM 1572 C C . ALA A 1 210 ? 8.667 0.967 1.854 1.00 95.50 210 ALA A C 1
ATOM 1574 O O . ALA A 1 210 ? 9.027 -0.206 1.696 1.00 95.50 210 ALA A O 1
ATOM 1575 N N . VAL A 1 211 ? 9.376 1.861 2.551 1.00 92.88 211 VAL A N 1
ATOM 1576 C CA . VAL A 1 211 ? 10.611 1.550 3.288 1.00 92.88 211 VAL A CA 1
ATOM 1577 C C . VAL A 1 211 ? 10.319 0.522 4.377 1.00 92.88 211 VAL A C 1
ATOM 1579 O O . VAL A 1 211 ? 11.006 -0.495 4.461 1.00 92.88 211 VAL A O 1
ATOM 1582 N N . PHE A 1 212 ? 9.252 0.731 5.151 1.00 90.44 212 PHE A N 1
ATOM 1583 C CA . PHE A 1 212 ? 8.848 -0.177 6.217 1.00 90.44 212 PHE A CA 1
ATOM 1584 C C . PHE A 1 212 ? 8.625 -1.609 5.712 1.00 90.44 212 PHE A C 1
ATOM 1586 O O . PHE A 1 212 ? 9.255 -2.552 6.197 1.00 90.44 212 PHE A O 1
ATOM 1593 N N . ILE A 1 213 ? 7.755 -1.785 4.715 1.00 92.62 213 ILE A N 1
ATOM 1594 C CA . ILE A 1 213 ? 7.377 -3.113 4.210 1.00 92.62 213 ILE A CA 1
ATOM 1595 C C . ILE A 1 213 ? 8.580 -3.830 3.586 1.00 92.62 213 ILE A C 1
ATOM 1597 O O . ILE A 1 213 ? 8.699 -5.050 3.702 1.00 92.62 213 ILE A O 1
ATOM 1601 N N . SER A 1 214 ? 9.467 -3.091 2.920 1.00 90.38 214 SER A N 1
ATOM 1602 C CA . SER A 1 214 ? 10.567 -3.687 2.159 1.00 90.38 214 SER A CA 1
ATOM 1603 C C . SER A 1 214 ? 11.792 -4.006 3.012 1.00 90.38 214 SER A C 1
ATOM 1605 O O . SER A 1 214 ? 12.405 -5.053 2.806 1.00 90.38 214 SER A O 1
ATOM 1607 N N . ASN A 1 215 ? 12.136 -3.129 3.961 1.00 88.69 215 ASN A N 1
ATOM 1608 C CA . ASN A 1 215 ? 13.419 -3.185 4.667 1.00 88.69 215 ASN A CA 1
ATOM 1609 C C . ASN A 1 215 ? 13.283 -3.592 6.139 1.00 88.69 215 ASN A C 1
ATOM 1611 O O . ASN A 1 215 ? 14.227 -4.134 6.710 1.00 88.69 215 ASN A O 1
ATOM 1615 N N . HIS A 1 216 ? 12.128 -3.344 6.761 1.00 87.69 216 HIS A N 1
ATOM 1616 C CA . HIS A 1 216 ? 11.963 -3.471 8.212 1.00 87.69 216 HIS A CA 1
ATOM 1617 C C . HIS A 1 216 ? 11.004 -4.588 8.629 1.00 87.69 216 HIS A C 1
ATOM 1619 O O . HIS A 1 216 ? 11.167 -5.174 9.701 1.00 87.69 216 HIS A O 1
ATOM 1625 N N . LEU A 1 217 ? 10.020 -4.921 7.791 1.00 88.75 217 LEU A N 1
ATOM 1626 C CA . LEU A 1 217 ? 9.072 -5.985 8.093 1.00 88.75 217 LEU A CA 1
ATOM 1627 C C . LEU A 1 217 ? 9.783 -7.346 8.153 1.00 88.75 217 LEU A C 1
ATOM 1629 O O . LEU A 1 217 ? 10.489 -7.749 7.226 1.00 88.75 217 LEU A O 1
ATOM 1633 N N . ASN A 1 218 ? 9.574 -8.086 9.245 1.00 88.06 218 ASN A N 1
ATOM 1634 C CA . ASN A 1 218 ? 10.212 -9.388 9.416 1.00 88.06 218 ASN A CA 1
ATOM 1635 C C . ASN A 1 218 ? 9.808 -10.377 8.304 1.00 88.06 218 ASN A C 1
ATOM 1637 O O . ASN A 1 218 ? 8.720 -10.305 7.728 1.00 88.06 218 ASN A O 1
ATOM 1641 N N . LYS A 1 219 ? 10.686 -11.348 8.028 1.00 89.38 219 LYS A N 1
ATOM 1642 C CA . LYS A 1 219 ? 10.524 -12.296 6.911 1.00 89.38 219 LYS A CA 1
ATOM 1643 C C . LYS A 1 219 ? 9.211 -13.084 6.972 1.00 89.38 219 LYS A C 1
ATOM 1645 O O . LYS A 1 219 ? 8.625 -13.346 5.924 1.00 89.38 219 LYS A O 1
ATOM 1650 N N . THR A 1 220 ? 8.753 -13.448 8.171 1.00 89.69 220 THR A N 1
ATOM 1651 C CA . THR A 1 220 ? 7.507 -14.202 8.368 1.00 89.69 220 THR A CA 1
ATOM 1652 C C . THR A 1 220 ? 6.295 -13.352 8.005 1.00 89.69 220 THR A C 1
ATOM 1654 O O . THR A 1 220 ? 5.502 -13.761 7.166 1.00 89.69 220 THR A O 1
ATOM 1657 N N . ALA A 1 221 ? 6.193 -12.141 8.549 1.00 88.81 221 ALA A N 1
ATOM 1658 C CA . ALA A 1 221 ? 5.106 -11.215 8.260 1.00 88.81 221 ALA A CA 1
ATOM 1659 C C . ALA A 1 221 ? 5.112 -10.772 6.788 1.00 88.81 221 ALA A C 1
ATOM 1661 O O . ALA A 1 221 ? 4.062 -10.729 6.154 1.00 88.81 221 ALA A O 1
ATOM 1662 N N . LEU A 1 222 ? 6.287 -10.532 6.195 1.00 91.06 222 LEU A N 1
ATOM 1663 C CA . LEU A 1 222 ? 6.398 -10.222 4.768 1.00 91.06 222 LEU A CA 1
ATOM 1664 C C . LEU A 1 222 ? 5.928 -11.386 3.883 1.00 91.06 222 LEU A C 1
ATOM 1666 O O . LEU A 1 222 ? 5.322 -11.157 2.836 1.00 91.06 222 LEU A O 1
ATOM 1670 N N . LYS A 1 223 ? 6.206 -12.634 4.280 1.00 91.19 223 LYS A N 1
ATOM 1671 C CA . LYS A 1 223 ? 5.694 -13.819 3.583 1.00 91.19 223 LYS A CA 1
ATOM 1672 C C . LYS A 1 223 ? 4.169 -13.884 3.682 1.00 91.19 223 LYS A C 1
ATOM 1674 O O . LYS A 1 223 ? 3.517 -13.947 2.645 1.00 91.19 223 LYS A O 1
ATOM 1679 N N . THR A 1 224 ? 3.619 -13.756 4.889 1.00 91.75 224 THR A N 1
ATOM 1680 C CA . THR A 1 224 ? 2.167 -13.732 5.126 1.00 91.75 224 THR A CA 1
ATOM 1681 C C . THR A 1 224 ? 1.472 -12.646 4.301 1.00 91.75 224 THR A C 1
ATOM 1683 O O . THR A 1 224 ? 0.471 -12.912 3.643 1.00 91.75 224 THR A O 1
ATOM 1686 N N . LEU A 1 225 ? 2.040 -11.436 4.249 1.00 93.12 225 LEU A N 1
ATOM 1687 C CA . LEU A 1 225 ? 1.501 -10.327 3.460 1.00 93.12 225 LEU A CA 1
ATOM 1688 C C . LEU A 1 225 ? 1.439 -10.655 1.956 1.00 93.12 225 LEU A C 1
ATOM 1690 O O . LEU A 1 225 ? 0.438 -10.367 1.300 1.00 93.12 225 LEU A O 1
ATOM 1694 N N . LYS A 1 226 ? 2.479 -11.296 1.405 1.00 92.25 226 LYS A N 1
ATOM 1695 C CA . LYS A 1 226 ? 2.513 -11.728 -0.006 1.00 92.25 226 LYS A CA 1
ATOM 1696 C C . LYS A 1 226 ? 1.486 -12.821 -0.309 1.00 92.25 226 LYS A C 1
ATOM 1698 O O . LYS A 1 226 ? 0.869 -12.804 -1.378 1.00 92.25 226 LYS A O 1
ATOM 1703 N N . ASP A 1 227 ? 1.291 -13.746 0.626 1.00 90.62 227 ASP A N 1
ATOM 1704 C CA . ASP A 1 227 ? 0.289 -14.806 0.506 1.00 90.62 227 ASP A CA 1
ATOM 1705 C C . ASP A 1 227 ? -1.131 -14.206 0.507 1.00 90.62 227 ASP A C 1
ATOM 1707 O O . ASP A 1 227 ? -1.970 -14.563 -0.329 1.00 90.62 227 ASP A O 1
ATOM 1711 N N . TRP A 1 228 ? -1.380 -13.207 1.360 1.00 92.62 228 TRP A N 1
ATOM 1712 C CA . TRP A 1 228 ? -2.649 -12.477 1.387 1.00 92.62 228 TRP A CA 1
ATOM 1713 C C . TRP A 1 228 ? -2.886 -11.626 0.139 1.00 92.62 228 TRP A C 1
ATOM 1715 O O . TRP A 1 228 ? -4.001 -11.644 -0.378 1.00 92.62 228 TRP A O 1
ATOM 1725 N N . TRP A 1 229 ? -1.862 -10.973 -0.426 1.00 93.75 229 TRP A N 1
ATOM 1726 C CA . TRP A 1 229 ? -1.999 -10.269 -1.711 1.00 93.75 229 TRP A CA 1
ATOM 1727 C C . TRP A 1 229 ? -2.522 -11.177 -2.823 1.00 93.75 229 TRP A C 1
ATOM 1729 O O . TRP A 1 229 ? -3.368 -10.766 -3.613 1.00 93.75 229 TRP A O 1
ATOM 1739 N N . SER A 1 230 ? -2.093 -12.439 -2.857 1.00 89.94 230 SER A N 1
ATOM 1740 C CA . SER A 1 230 ? -2.571 -13.413 -3.852 1.00 89.94 230 SER A CA 1
ATOM 1741 C C . SER A 1 230 ? -4.054 -13.768 -3.676 1.00 89.94 230 SER A C 1
ATOM 1743 O O . SER A 1 230 ? -4.701 -14.241 -4.615 1.00 89.94 230 SER A O 1
ATOM 1745 N N . SER A 1 231 ? -4.609 -13.511 -2.493 1.00 89.19 231 SER A N 1
ATOM 1746 C CA . SER A 1 231 ? -5.985 -13.829 -2.109 1.00 89.19 231 SER A CA 1
ATOM 1747 C C . SER A 1 231 ? -6.926 -12.620 -2.161 1.00 89.19 231 SER A C 1
ATOM 1749 O O . SER A 1 231 ? -8.120 -12.806 -1.985 1.00 89.19 231 SER A O 1
ATOM 1751 N N . LEU A 1 232 ? -6.428 -11.414 -2.461 1.00 92.12 232 LEU A N 1
ATOM 1752 C CA . LEU A 1 232 ? -7.260 -10.207 -2.536 1.00 92.12 232 LEU A CA 1
ATOM 1753 C C . LEU A 1 232 ? -8.298 -10.266 -3.661 1.00 92.12 232 LEU A C 1
ATOM 1755 O O . LEU A 1 232 ? -8.012 -10.773 -4.752 1.00 92.12 232 LEU A O 1
ATOM 1759 N N . GLU A 1 233 ? -9.457 -9.667 -3.404 1.00 92.31 233 GLU A N 1
ATOM 1760 C CA . GLU A 1 233 ? -10.478 -9.385 -4.413 1.00 92.31 233 GLU A CA 1
ATOM 1761 C C . GLU A 1 233 ? -10.012 -8.307 -5.414 1.00 92.31 233 GLU A C 1
ATOM 1763 O O . GLU A 1 233 ? -9.148 -7.486 -5.077 1.00 92.31 233 GLU A O 1
ATOM 1768 N N . PRO A 1 234 ? -10.550 -8.275 -6.651 1.00 94.06 234 PRO A N 1
ATOM 1769 C CA . PRO A 1 234 ? -10.126 -7.324 -7.684 1.00 94.06 234 PRO A CA 1
ATOM 1770 C C . PRO A 1 234 ? -10.255 -5.841 -7.288 1.00 94.06 234 PRO A C 1
ATOM 1772 O O . PRO A 1 234 ? -9.376 -5.044 -7.633 1.00 94.06 234 PRO A O 1
ATOM 1775 N N . SER A 1 235 ? -11.306 -5.472 -6.546 1.00 94.75 235 SER A N 1
ATOM 1776 C CA . SER A 1 235 ? -11.545 -4.115 -6.017 1.00 94.75 235 SER A CA 1
ATOM 1777 C C . SER A 1 235 ? -10.390 -3.666 -5.116 1.00 94.75 235 SER A C 1
ATOM 1779 O O . SER A 1 235 ? -9.728 -2.656 -5.373 1.00 94.75 235 SER A O 1
ATOM 1781 N N . ILE A 1 236 ? -10.085 -4.477 -4.105 1.00 96.50 236 ILE A N 1
ATOM 1782 C CA . ILE A 1 236 ? -9.039 -4.219 -3.115 1.00 96.50 236 ILE A CA 1
ATOM 1783 C C . ILE A 1 236 ? -7.654 -4.268 -3.761 1.00 96.50 236 ILE A C 1
ATOM 1785 O O . ILE A 1 236 ? -6.841 -3.368 -3.555 1.00 96.50 236 ILE A O 1
ATOM 1789 N N . MET A 1 237 ? -7.392 -5.259 -4.618 1.00 96.44 237 MET A N 1
ATOM 1790 C CA . MET A 1 237 ? -6.147 -5.344 -5.388 1.00 96.44 237 MET A CA 1
ATOM 1791 C C . MET A 1 237 ? -5.899 -4.062 -6.195 1.00 96.44 237 MET A C 1
ATOM 1793 O O . MET A 1 237 ? -4.776 -3.560 -6.231 1.00 96.44 237 MET A O 1
ATOM 1797 N N . THR A 1 238 ? -6.943 -3.504 -6.815 1.00 97.19 238 THR A N 1
ATOM 1798 C CA . THR A 1 238 ? -6.836 -2.250 -7.568 1.00 97.19 238 THR A CA 1
ATOM 1799 C C . THR A 1 238 ? -6.425 -1.097 -6.657 1.00 97.19 238 THR A C 1
ATOM 1801 O O . THR A 1 238 ? -5.467 -0.399 -6.987 1.00 97.19 238 THR A O 1
ATOM 1804 N N . LYS A 1 239 ? -7.050 -0.937 -5.480 1.00 97.94 239 LYS A N 1
ATOM 1805 C CA . LYS A 1 239 ? -6.657 0.100 -4.507 1.00 97.94 239 LYS A CA 1
ATOM 1806 C C . LYS A 1 239 ? -5.190 -0.046 -4.074 1.00 97.94 239 LYS A C 1
ATOM 1808 O O . LYS A 1 239 ? -4.446 0.932 -4.055 1.00 97.94 239 LYS A O 1
ATOM 1813 N N . HIS A 1 240 ? -4.732 -1.272 -3.833 1.00 97.88 240 HIS A N 1
ATOM 1814 C CA . HIS A 1 240 ? -3.329 -1.543 -3.511 1.00 97.88 240 HIS A CA 1
ATOM 1815 C C . HIS A 1 240 ? -2.367 -1.134 -4.630 1.00 97.88 240 HIS A C 1
ATOM 1817 O O . HIS A 1 240 ? -1.338 -0.519 -4.362 1.00 97.88 240 HIS A O 1
ATOM 1823 N N . ILE A 1 241 ? -2.682 -1.476 -5.881 1.00 98.25 241 ILE A N 1
ATOM 1824 C CA . ILE A 1 241 ? -1.847 -1.107 -7.030 1.00 98.25 241 ILE A CA 1
ATOM 1825 C C . ILE A 1 241 ? -1.810 0.413 -7.184 1.00 98.25 241 ILE A C 1
ATOM 1827 O O . ILE A 1 241 ? -0.729 0.970 -7.361 1.00 98.25 241 ILE A O 1
ATOM 1831 N N . LEU A 1 242 ? -2.966 1.078 -7.094 1.00 98.19 242 LEU A N 1
ATOM 1832 C CA . LEU A 1 242 ? -3.079 2.522 -7.290 1.00 98.19 242 LEU A CA 1
ATOM 1833 C C . LEU A 1 242 ? -2.295 3.322 -6.248 1.00 98.19 242 LEU A C 1
ATOM 1835 O O . LEU A 1 242 ? -1.602 4.250 -6.642 1.00 98.19 242 LEU A O 1
ATOM 1839 N N . MET A 1 243 ? -2.300 2.931 -4.971 1.00 98.25 243 MET A N 1
ATOM 1840 C CA . MET A 1 243 ? -1.521 3.625 -3.937 1.00 98.25 243 MET A CA 1
ATOM 1841 C C . MET A 1 243 ? -0.024 3.703 -4.296 1.00 98.25 243 MET A C 1
ATOM 1843 O O . MET A 1 243 ? 0.565 4.783 -4.313 1.00 98.25 243 MET A O 1
ATOM 1847 N N . TRP A 1 244 ? 0.597 2.570 -4.649 1.00 98.38 244 TRP A N 1
ATOM 1848 C CA . TRP A 1 244 ? 2.021 2.540 -5.013 1.00 98.38 244 TRP A CA 1
ATOM 1849 C C . TRP A 1 244 ? 2.294 3.143 -6.392 1.00 98.38 244 TRP A C 1
ATOM 1851 O O . TRP A 1 244 ? 3.335 3.766 -6.600 1.00 98.38 244 TRP A O 1
ATOM 1861 N N . LYS A 1 245 ? 1.364 2.966 -7.338 1.00 98.38 245 LYS A N 1
ATOM 1862 C CA . LYS A 1 245 ? 1.469 3.524 -8.687 1.00 98.38 245 LYS A CA 1
ATOM 1863 C C . LYS A 1 245 ? 1.417 5.047 -8.662 1.00 98.38 245 LYS A C 1
ATOM 1865 O O . LYS A 1 245 ? 2.282 5.672 -9.258 1.00 98.38 245 LYS A O 1
ATOM 1870 N N . ASN A 1 246 ? 0.465 5.629 -7.938 1.00 98.31 246 ASN A N 1
ATOM 1871 C CA . ASN A 1 246 ? 0.316 7.076 -7.808 1.00 98.31 246 ASN A CA 1
ATOM 1872 C C . ASN A 1 246 ? 1.546 7.692 -7.135 1.00 98.31 246 ASN A C 1
ATOM 1874 O O . ASN A 1 246 ? 2.035 8.718 -7.595 1.00 98.31 246 ASN A O 1
ATOM 1878 N N . ALA A 1 247 ? 2.109 7.032 -6.117 1.00 98.25 247 ALA A N 1
ATOM 1879 C CA . ALA A 1 247 ? 3.372 7.458 -5.521 1.00 98.25 247 ALA A CA 1
ATOM 1880 C C . ALA A 1 247 ? 4.532 7.443 -6.531 1.00 98.25 247 ALA A C 1
ATOM 1882 O O . ALA A 1 247 ? 5.307 8.396 -6.597 1.00 98.25 247 ALA A O 1
ATOM 1883 N N . LEU A 1 248 ? 4.635 6.400 -7.361 1.00 98.25 248 LEU A N 1
ATOM 1884 C CA . LEU A 1 248 ? 5.659 6.322 -8.404 1.00 98.25 248 LEU A CA 1
ATOM 1885 C C . LEU A 1 248 ? 5.461 7.414 -9.465 1.00 98.25 248 LEU A C 1
ATOM 1887 O O . LEU A 1 248 ? 6.413 8.122 -9.791 1.00 98.25 248 LEU A O 1
ATOM 1891 N N . SER A 1 249 ? 4.232 7.597 -9.949 1.00 97.62 249 SER A N 1
ATOM 1892 C CA . SER A 1 249 ? 3.858 8.684 -10.856 1.00 97.62 249 SER A CA 1
ATOM 1893 C C . SER A 1 249 ? 4.221 10.045 -10.260 1.00 97.62 249 SER A C 1
ATOM 1895 O O . SER A 1 249 ? 4.886 10.838 -10.919 1.00 97.62 249 SER A O 1
ATOM 1897 N N . PHE A 1 250 ? 3.891 10.305 -8.991 1.00 97.88 250 PHE A N 1
ATOM 1898 C CA . PHE A 1 250 ? 4.258 11.538 -8.296 1.00 97.88 250 PHE A CA 1
ATOM 1899 C C . PHE A 1 250 ? 5.770 11.796 -8.323 1.00 97.88 250 PHE A C 1
ATOM 1901 O O . PHE A 1 250 ? 6.183 12.896 -8.696 1.00 97.88 250 PHE A O 1
ATOM 1908 N N . LEU A 1 251 ? 6.603 10.802 -7.992 1.00 97.25 251 LEU A N 1
ATOM 1909 C CA . LEU A 1 251 ? 8.062 10.962 -8.027 1.00 97.25 251 LEU A CA 1
ATOM 1910 C C . LEU A 1 251 ? 8.570 11.280 -9.441 1.00 97.25 251 LEU A C 1
ATOM 1912 O O . LEU A 1 251 ? 9.438 12.138 -9.607 1.00 97.25 251 LEU A O 1
ATOM 1916 N N . LEU A 1 252 ? 8.018 10.622 -10.464 1.00 96.50 252 LEU A N 1
ATOM 1917 C CA . LEU A 1 252 ? 8.423 10.821 -11.857 1.00 96.50 252 LEU A CA 1
ATOM 1918 C C . LEU A 1 252 ? 8.015 12.195 -12.403 1.00 96.50 252 LEU A C 1
ATOM 1920 O O . LEU A 1 252 ? 8.851 12.859 -13.021 1.00 96.50 252 LEU A O 1
ATOM 1924 N N . ARG A 1 253 ? 6.785 12.657 -12.129 1.00 96.00 253 ARG A N 1
ATOM 1925 C CA . ARG A 1 253 ? 6.307 13.995 -12.545 1.00 96.00 253 ARG A CA 1
ATOM 1926 C C . ARG A 1 253 ? 7.133 15.121 -11.941 1.00 96.00 253 ARG A C 1
ATOM 1928 O O . ARG A 1 253 ? 7.339 16.136 -12.592 1.00 96.00 253 ARG A O 1
ATOM 1935 N N . ASN A 1 254 ? 7.602 14.936 -10.708 1.00 95.12 254 ASN A N 1
ATOM 1936 C CA . ASN A 1 254 ? 8.384 15.937 -9.984 1.00 95.12 254 ASN A CA 1
ATOM 1937 C C . ASN A 1 254 ? 9.901 15.810 -10.218 1.00 95.12 254 ASN A C 1
ATOM 1939 O O . ASN A 1 254 ? 10.682 16.461 -9.530 1.00 95.12 254 ASN A O 1
ATOM 1943 N N . GLY A 1 255 ? 10.344 14.965 -11.159 1.00 93.38 255 GLY A N 1
ATOM 1944 C CA . GLY A 1 255 ? 11.765 14.819 -11.488 1.00 93.38 255 GLY A CA 1
ATOM 1945 C C . GLY A 1 255 ? 12.615 14.215 -10.362 1.00 93.38 255 GLY A C 1
ATOM 1946 O O . GLY A 1 255 ? 13.826 14.417 -10.327 1.00 93.38 255 GLY A O 1
ATOM 1947 N N . LEU A 1 256 ? 12.008 13.457 -9.443 1.00 93.12 256 LEU A N 1
ATOM 1948 C CA . LEU A 1 256 ? 12.667 12.922 -8.243 1.00 93.12 256 LEU A CA 1
ATOM 1949 C C . LEU A 1 256 ? 13.371 11.575 -8.469 1.00 93.12 256 LEU A C 1
ATOM 1951 O O . LEU A 1 256 ? 13.848 10.957 -7.519 1.00 93.12 256 LEU A O 1
ATOM 1955 N N . LEU A 1 257 ? 13.467 11.105 -9.717 1.00 89.31 257 LEU A N 1
ATOM 1956 C CA . LEU A 1 257 ? 14.082 9.817 -10.051 1.00 89.31 257 LEU A CA 1
ATOM 1957 C C . LEU A 1 257 ? 15.548 9.723 -9.595 1.00 89.31 257 LEU A C 1
ATOM 1959 O O . LEU A 1 257 ? 15.980 8.679 -9.111 1.00 89.31 257 LEU A O 1
ATOM 1963 N N . THR A 1 258 ? 16.311 10.806 -9.752 1.00 85.56 258 THR A N 1
ATOM 1964 C CA . THR A 1 258 ? 17.738 10.857 -9.400 1.00 85.56 258 THR A CA 1
ATOM 1965 C C . THR A 1 258 ? 17.949 11.026 -7.900 1.00 85.56 258 THR A C 1
ATOM 1967 O O . THR A 1 258 ? 18.746 10.302 -7.311 1.00 85.56 258 THR A O 1
ATOM 1970 N N . THR A 1 259 ? 17.208 11.938 -7.268 1.00 87.38 259 THR A N 1
ATOM 1971 C CA . THR A 1 259 ? 17.346 12.265 -5.839 1.00 87.38 259 THR A CA 1
ATOM 1972 C C . THR A 1 259 ? 16.759 11.196 -4.920 1.00 87.38 259 THR A C 1
ATOM 1974 O O . THR A 1 259 ? 17.242 11.020 -3.808 1.00 87.38 259 THR A O 1
ATOM 1977 N N . HIS A 1 260 ? 15.750 10.452 -5.383 1.00 88.38 260 HIS A N 1
ATOM 1978 C CA . HIS A 1 260 ? 15.035 9.439 -4.600 1.00 88.38 260 HIS A CA 1
ATOM 1979 C C . HIS A 1 260 ? 15.095 8.056 -5.261 1.00 88.38 260 HIS A C 1
ATOM 1981 O O . HIS A 1 260 ? 14.141 7.276 -5.200 1.00 88.38 260 HIS A O 1
ATOM 1987 N N . ASN A 1 261 ? 16.234 7.731 -5.877 1.00 87.31 261 ASN A N 1
ATOM 1988 C CA . ASN A 1 261 ? 16.455 6.462 -6.568 1.00 87.31 261 ASN A CA 1
ATOM 1989 C C . ASN A 1 261 ? 16.098 5.220 -5.716 1.00 87.31 261 ASN A C 1
ATOM 1991 O O . ASN A 1 261 ? 15.311 4.396 -6.202 1.00 87.31 261 ASN A O 1
ATOM 1995 N N . PRO A 1 262 ? 16.545 5.089 -4.445 1.00 91.75 262 PRO A N 1
ATOM 1996 C CA . PRO A 1 262 ? 16.145 3.959 -3.605 1.00 91.75 262 PRO A CA 1
ATOM 1997 C C . PRO A 1 262 ? 14.628 3.894 -3.418 1.00 91.75 262 PRO A C 1
ATOM 1999 O O . PRO A 1 262 ? 14.035 2.825 -3.520 1.00 91.75 262 PRO A O 1
ATOM 2002 N N . GLY A 1 263 ? 13.980 5.046 -3.234 1.00 92.75 263 GLY A N 1
ATOM 2003 C CA . GLY A 1 263 ? 12.532 5.143 -3.098 1.00 92.75 263 GLY A CA 1
ATOM 2004 C C . GLY A 1 263 ? 11.776 4.609 -4.316 1.00 92.75 263 GLY A C 1
ATOM 2005 O O . GLY A 1 263 ? 10.869 3.788 -4.179 1.00 92.75 263 GLY A O 1
ATOM 2006 N N . VAL A 1 264 ? 12.200 4.998 -5.520 1.00 95.50 264 VAL A N 1
ATOM 2007 C CA . VAL A 1 264 ? 11.621 4.492 -6.773 1.00 95.50 264 VAL A CA 1
ATOM 2008 C C . VAL A 1 264 ? 11.800 2.973 -6.897 1.00 95.50 264 VAL A C 1
ATOM 2010 O O . VAL A 1 264 ? 10.848 2.276 -7.259 1.00 95.50 264 VAL A O 1
ATOM 2013 N N . LYS A 1 265 ? 12.976 2.429 -6.545 1.00 94.31 265 LYS A N 1
ATOM 2014 C CA . LYS A 1 265 ? 13.200 0.970 -6.530 1.00 94.31 265 LYS A CA 1
ATOM 2015 C C . LYS A 1 265 ? 12.241 0.253 -5.580 1.00 94.31 265 LYS A C 1
ATOM 2017 O O . LYS A 1 265 ? 11.701 -0.790 -5.948 1.00 94.31 265 LYS A O 1
ATOM 2022 N N . LEU A 1 266 ? 12.023 0.799 -4.381 1.00 95.44 266 LEU A N 1
ATOM 2023 C CA . LEU A 1 266 ? 11.117 0.222 -3.384 1.00 95.44 266 LEU A CA 1
ATOM 2024 C C . LEU A 1 266 ? 9.681 0.142 -3.919 1.00 95.44 266 LEU A C 1
ATOM 2026 O O . LEU A 1 266 ? 9.063 -0.923 -3.866 1.00 95.44 266 LEU A O 1
ATOM 2030 N N . LEU A 1 267 ? 9.177 1.226 -4.518 1.00 97.75 267 LEU A N 1
ATOM 2031 C CA . LEU A 1 267 ? 7.843 1.255 -5.129 1.00 97.75 267 LEU A CA 1
ATOM 2032 C C . LEU A 1 267 ? 7.711 0.241 -6.274 1.00 97.75 267 LEU A C 1
ATOM 2034 O O . LEU A 1 267 ? 6.758 -0.540 -6.310 1.00 97.75 267 LEU A O 1
ATOM 2038 N N . LEU A 1 268 ? 8.693 0.192 -7.180 1.00 97.50 268 LEU A N 1
ATOM 2039 C CA . LEU A 1 268 ? 8.728 -0.781 -8.278 1.00 97.50 268 LEU A CA 1
ATOM 2040 C C . LEU A 1 268 ? 8.754 -2.226 -7.763 1.00 97.50 268 LEU A C 1
ATOM 2042 O O . LEU A 1 268 ? 8.104 -3.109 -8.332 1.00 97.50 268 LEU A O 1
ATOM 2046 N N . GLN A 1 269 ? 9.471 -2.481 -6.669 1.00 96.00 269 GLN A N 1
ATOM 2047 C CA . GLN A 1 269 ? 9.546 -3.801 -6.059 1.00 96.00 269 GLN A CA 1
ATOM 2048 C C . GLN A 1 269 ? 8.217 -4.216 -5.417 1.00 96.00 269 GLN A C 1
ATOM 2050 O O . GLN A 1 269 ? 7.814 -5.370 -5.584 1.00 96.00 269 GLN A O 1
ATOM 2055 N N . LEU A 1 270 ? 7.506 -3.307 -4.744 1.00 97.44 270 LEU A N 1
ATOM 2056 C CA . LEU A 1 270 ? 6.166 -3.563 -4.198 1.00 97.44 270 LEU A CA 1
ATOM 2057 C C . LEU A 1 270 ? 5.149 -3.829 -5.312 1.00 97.44 270 LEU A C 1
ATOM 2059 O O . LEU A 1 270 ? 4.452 -4.847 -5.286 1.00 97.44 270 LEU A O 1
ATOM 2063 N N . LEU A 1 271 ? 5.147 -2.993 -6.353 1.00 98.19 271 LEU A N 1
ATOM 2064 C CA . LEU A 1 271 ? 4.332 -3.196 -7.550 1.00 98.19 271 LEU A CA 1
ATOM 2065 C C . LEU A 1 271 ? 4.638 -4.543 -8.225 1.00 98.19 271 LEU A C 1
ATOM 2067 O O . LEU A 1 271 ? 3.721 -5.231 -8.671 1.00 98.19 271 LEU A O 1
ATOM 2071 N N . LYS A 1 272 ? 5.904 -4.982 -8.240 1.00 96.44 272 LYS A N 1
ATOM 2072 C CA . LYS A 1 272 ? 6.304 -6.301 -8.758 1.00 96.44 272 LYS A CA 1
ATOM 2073 C C . LYS A 1 272 ? 5.728 -7.447 -7.930 1.00 96.44 272 LYS A C 1
ATOM 2075 O O . LYS A 1 272 ? 5.353 -8.467 -8.509 1.00 96.44 272 LYS A O 1
ATOM 2080 N N . GLN A 1 273 ? 5.651 -7.314 -6.604 1.00 95.19 273 GLN A N 1
ATOM 2081 C CA . GLN A 1 273 ? 5.006 -8.330 -5.762 1.00 95.19 273 GLN A CA 1
ATOM 2082 C C . GLN A 1 273 ? 3.501 -8.408 -6.046 1.00 95.19 273 GLN A C 1
ATOM 2084 O O . GLN A 1 273 ? 2.989 -9.507 -6.255 1.00 95.19 273 GLN A O 1
ATOM 2089 N N . LEU A 1 274 ? 2.815 -7.266 -6.149 1.00 96.25 274 LEU A N 1
ATOM 2090 C CA . LEU A 1 274 ? 1.390 -7.215 -6.502 1.00 96.25 274 LEU A CA 1
ATOM 2091 C C . LEU A 1 274 ? 1.126 -7.762 -7.911 1.00 96.25 274 LEU A C 1
ATOM 2093 O O . LEU A 1 274 ? 0.183 -8.521 -8.118 1.00 96.25 274 LEU A O 1
ATOM 2097 N N . HIS A 1 275 ? 1.993 -7.460 -8.879 1.00 95.69 275 HIS A N 1
ATOM 2098 C CA . HIS A 1 275 ? 1.888 -8.005 -10.232 1.00 95.69 275 HIS A CA 1
ATOM 2099 C C . HIS A 1 275 ? 2.016 -9.535 -10.248 1.00 95.69 275 HIS A C 1
ATOM 2101 O O . HIS A 1 275 ? 1.264 -10.215 -10.946 1.00 95.69 275 HIS A O 1
ATOM 2107 N N . LYS A 1 276 ? 2.932 -10.096 -9.445 1.00 93.69 276 LYS A N 1
ATOM 2108 C CA . LYS A 1 276 ? 3.047 -11.552 -9.268 1.00 93.69 276 LYS A CA 1
ATOM 2109 C C . LYS A 1 276 ? 1.802 -12.145 -8.609 1.00 93.69 276 LYS A C 1
ATOM 2111 O O . LYS A 1 276 ? 1.298 -13.152 -9.098 1.00 93.69 276 LYS A O 1
ATOM 2116 N N . ALA A 1 277 ? 1.291 -11.509 -7.555 1.00 92.81 277 ALA A N 1
ATOM 2117 C CA . ALA A 1 277 ? 0.069 -11.924 -6.864 1.00 92.81 277 ALA A CA 1
ATOM 2118 C C . ALA A 1 277 ? -1.163 -11.911 -7.792 1.00 92.81 277 ALA A C 1
ATOM 2120 O O . ALA A 1 277 ? -2.017 -12.792 -7.711 1.00 92.81 277 ALA A O 1
ATOM 2121 N N . ASN A 1 278 ? -1.215 -10.965 -8.733 1.00 92.62 278 ASN A N 1
ATOM 2122 C CA . ASN A 1 278 ? -2.258 -10.864 -9.753 1.00 92.62 278 ASN A CA 1
ATOM 2123 C C . ASN A 1 278 ? -2.208 -11.996 -10.808 1.00 92.62 278 ASN A C 1
ATOM 2125 O O . ASN A 1 278 ? -3.216 -12.287 -11.447 1.00 92.62 278 ASN A O 1
ATOM 2129 N N . LYS A 1 279 ? -1.050 -12.648 -10.998 1.00 85.19 279 LYS A N 1
ATOM 2130 C CA . LYS A 1 279 ? -0.807 -13.671 -12.037 1.00 85.19 279 LYS A CA 1
ATOM 2131 C C . LYS A 1 279 ? -0.707 -15.100 -11.470 1.00 85.19 279 LYS A C 1
ATOM 2133 O O . LYS A 1 279 ? 0.089 -15.902 -11.959 1.00 85.19 279 LYS A O 1
ATOM 2138 N N . ARG A 1 280 ? -1.456 -15.430 -10.410 1.00 73.00 280 ARG A N 1
ATOM 2139 C CA . ARG A 1 280 ? -1.377 -16.745 -9.740 1.00 73.00 280 ARG A CA 1
ATOM 2140 C C . ARG A 1 280 ? -1.508 -17.902 -10.748 1.00 73.00 280 ARG A C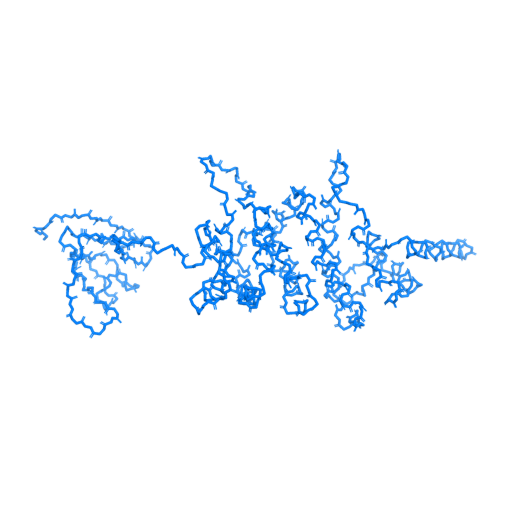 1
ATOM 2142 O O . ARG A 1 280 ? -2.373 -17.874 -11.621 1.00 73.00 280 ARG A O 1
ATOM 2149 N N . ALA A 1 281 ? -0.637 -18.908 -10.628 1.00 56.72 281 ALA A N 1
ATOM 2150 C CA . ALA A 1 281 ? -0.591 -20.049 -11.544 1.00 56.72 281 ALA A CA 1
ATOM 2151 C C . ALA A 1 281 ? -1.963 -20.743 -11.642 1.00 56.72 281 ALA A C 1
ATOM 2153 O O . ALA A 1 281 ? -2.528 -21.130 -10.621 1.00 56.72 281 ALA A O 1
ATOM 2154 N N . GLY A 1 282 ? -2.487 -20.873 -12.865 1.00 59.16 282 GLY A N 1
ATOM 2155 C CA . GLY A 1 282 ? -3.772 -21.526 -13.144 1.00 59.16 282 GLY A CA 1
ATOM 2156 C C . GLY A 1 282 ? -5.018 -20.630 -13.074 1.00 59.16 282 GLY A C 1
ATOM 2157 O O . GLY A 1 282 ? -6.111 -21.142 -13.280 1.00 59.16 282 GLY A O 1
ATOM 2158 N N . SER A 1 283 ? -4.885 -19.321 -12.820 1.00 66.75 283 SER A N 1
ATOM 2159 C CA . SER A 1 283 ? -6.013 -18.373 -12.796 1.00 66.75 283 SER A CA 1
ATOM 2160 C C . SER A 1 283 ? -5.940 -17.356 -13.935 1.00 66.75 283 SER A C 1
ATOM 2162 O O . SER A 1 283 ? -4.856 -16.919 -14.327 1.00 66.75 283 SER A O 1
ATOM 2164 N N . ILE A 1 284 ? -7.110 -16.915 -14.409 1.00 75.12 284 ILE A N 1
ATOM 2165 C CA . ILE A 1 284 ? -7.245 -15.675 -15.183 1.00 75.12 284 ILE A CA 1
ATOM 2166 C C . ILE A 1 284 ? -6.734 -14.520 -14.309 1.00 75.12 284 ILE A C 1
ATOM 2168 O O . ILE A 1 284 ? -6.891 -14.535 -13.083 1.00 75.12 284 ILE A O 1
ATOM 2172 N N . GLN A 1 285 ? -6.071 -13.550 -14.939 1.00 81.88 285 GLN A N 1
ATOM 2173 C CA . GLN A 1 285 ? -5.559 -12.356 -14.276 1.00 81.88 285 GLN A CA 1
ATOM 2174 C C . GLN A 1 285 ? -6.707 -11.622 -13.555 1.00 81.88 285 GLN A C 1
ATOM 2176 O O . GLN A 1 285 ? -7.721 -11.331 -14.185 1.00 81.88 285 GLN A O 1
ATOM 2181 N N . LYS A 1 286 ? -6.559 -11.322 -12.254 1.00 87.56 286 LYS A N 1
ATOM 2182 C CA . LYS A 1 286 ? -7.637 -10.715 -11.444 1.00 87.56 286 LYS A CA 1
ATOM 2183 C C . LYS A 1 286 ? -7.955 -9.283 -11.868 1.00 87.56 286 LYS A C 1
ATOM 2185 O O . LYS A 1 286 ? -9.115 -8.890 -11.897 1.00 87.56 286 LYS A O 1
ATOM 2190 N N . VAL A 1 287 ? -6.918 -8.507 -12.179 1.00 93.00 287 VAL A N 1
ATOM 2191 C CA . VAL A 1 287 ? -7.036 -7.129 -12.673 1.00 93.00 287 VAL A CA 1
ATOM 2192 C C . VAL A 1 287 ? -6.242 -6.945 -13.969 1.00 93.00 287 VAL A C 1
ATOM 2194 O O . VAL A 1 287 ? -5.172 -7.553 -14.102 1.00 93.00 287 VAL A O 1
ATOM 2197 N N . PRO A 1 288 ? -6.700 -6.101 -14.912 1.00 93.75 288 PRO A N 1
ATOM 2198 C CA . PRO A 1 288 ? -6.025 -5.891 -16.190 1.00 93.75 288 PRO A CA 1
ATOM 2199 C C . PRO A 1 288 ? -4.552 -5.487 -16.051 1.00 93.75 288 PRO A C 1
ATOM 2201 O O . PRO A 1 288 ? -4.157 -4.775 -15.128 1.00 93.75 288 PRO A O 1
ATOM 2204 N N . ALA A 1 289 ? -3.719 -5.891 -17.014 1.00 91.44 289 ALA A N 1
ATOM 2205 C CA . ALA A 1 289 ? -2.315 -5.474 -17.050 1.00 91.44 289 ALA A CA 1
ATOM 2206 C C . ALA A 1 289 ? -2.148 -3.946 -17.153 1.00 91.44 289 ALA A C 1
ATOM 2208 O O . ALA A 1 289 ? -1.188 -3.411 -16.605 1.00 91.44 289 ALA A O 1
ATOM 2209 N N . SER A 1 290 ? -3.090 -3.253 -17.802 1.00 94.56 290 SER A N 1
ATOM 2210 C CA . SER A 1 290 ? -3.094 -1.792 -17.935 1.00 94.56 290 SER A CA 1
ATOM 2211 C C . SER A 1 290 ? -3.205 -1.056 -16.601 1.00 94.56 290 SER A C 1
ATOM 2213 O O . SER A 1 290 ? -2.699 0.055 -16.486 1.00 94.56 290 SER A O 1
ATOM 2215 N N . THR A 1 291 ? -3.770 -1.679 -15.559 1.00 96.62 291 THR A N 1
ATOM 2216 C CA . THR A 1 291 ? -3.848 -1.087 -14.214 1.00 96.62 291 THR A CA 1
ATOM 2217 C C . THR A 1 291 ? -2.462 -0.753 -13.650 1.00 96.62 291 THR A C 1
ATOM 2219 O O . THR A 1 291 ? -2.336 0.191 -12.868 1.00 96.62 291 THR A O 1
ATOM 2222 N N . PHE A 1 292 ? -1.424 -1.482 -14.081 1.00 97.50 292 PHE A N 1
ATOM 2223 C CA . PHE A 1 292 ? -0.034 -1.297 -13.656 1.00 97.50 292 PHE A CA 1
ATOM 2224 C C . PHE A 1 292 ? 0.756 -0.281 -14.489 1.00 97.50 292 PHE A C 1
ATOM 2226 O O . PHE A 1 292 ? 1.874 0.046 -14.097 1.00 97.50 292 PHE A O 1
ATOM 2233 N N . TYR A 1 293 ? 0.239 0.189 -15.6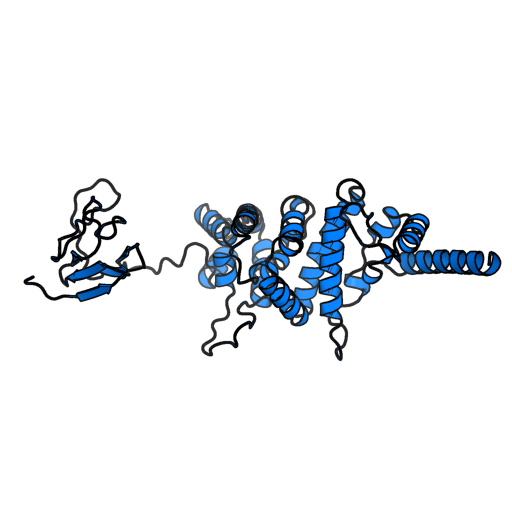28 1.00 97.75 293 TYR A N 1
ATOM 2234 C CA . TYR A 1 293 ? 0.999 1.078 -16.508 1.00 97.75 293 TYR A CA 1
ATOM 2235 C C . TYR A 1 293 ? 1.179 2.460 -15.875 1.00 97.75 293 TYR A C 1
ATOM 2237 O O . TYR A 1 293 ? 0.234 3.022 -15.321 1.00 97.75 293 TYR A O 1
ATOM 2245 N N . VAL A 1 294 ? 2.405 2.978 -15.955 1.00 97.62 294 VAL A N 1
ATOM 2246 C CA . VAL A 1 294 ? 2.804 4.294 -15.441 1.00 97.62 294 VAL A CA 1
ATOM 2247 C C . VAL A 1 294 ? 3.156 5.167 -16.637 1.00 97.62 294 VAL A C 1
ATOM 2249 O O . VAL A 1 294 ? 4.215 5.004 -17.247 1.00 97.62 294 VAL A O 1
ATOM 2252 N N . GLU A 1 295 ? 2.246 6.066 -16.998 1.00 95.75 295 GLU A N 1
ATOM 2253 C CA . GLU A 1 295 ? 2.353 6.878 -18.216 1.00 95.75 295 GLU A CA 1
ATOM 2254 C C . GLU A 1 295 ? 3.528 7.861 -18.153 1.00 95.75 295 GLU A C 1
ATOM 2256 O O . GLU A 1 295 ? 4.179 8.141 -19.159 1.00 95.75 295 GLU A O 1
ATOM 2261 N N . GLU A 1 296 ? 3.876 8.321 -16.952 1.00 96.00 296 GLU A N 1
ATOM 2262 C CA . GLU A 1 296 ? 4.949 9.289 -16.732 1.00 96.00 296 GLU A CA 1
ATOM 2263 C C . GLU A 1 296 ? 6.340 8.764 -17.093 1.00 96.00 296 GLU A C 1
ATOM 2265 O O . GLU A 1 296 ? 7.249 9.555 -17.343 1.00 96.00 296 GLU A O 1
ATOM 2270 N N . ILE A 1 297 ? 6.510 7.442 -17.205 1.00 95.31 297 ILE A N 1
ATOM 2271 C CA . ILE A 1 297 ? 7.770 6.837 -17.651 1.00 95.31 297 ILE A CA 1
ATOM 2272 C C . ILE A 1 297 ? 8.161 7.347 -19.044 1.00 95.31 297 ILE A C 1
ATOM 2274 O O . ILE A 1 297 ? 9.350 7.545 -19.286 1.00 95.31 297 ILE A O 1
ATOM 2278 N N . ILE A 1 298 ? 7.194 7.609 -19.937 1.00 92.25 298 ILE A N 1
ATOM 2279 C CA . ILE A 1 298 ? 7.474 8.106 -21.296 1.00 92.25 298 ILE A CA 1
ATOM 2280 C C . ILE A 1 298 ? 8.278 9.411 -21.255 1.00 92.25 298 ILE A C 1
ATOM 2282 O O . ILE A 1 298 ? 9.201 9.590 -22.047 1.00 92.25 298 ILE A O 1
ATOM 2286 N N . CYS A 1 299 ? 7.921 10.317 -20.345 1.00 89.81 299 CYS A N 1
ATOM 2287 C CA . CYS A 1 299 ? 8.523 11.645 -20.261 1.00 89.81 299 CYS A CA 1
ATOM 2288 C C . CYS A 1 299 ? 9.741 11.679 -19.331 1.00 89.81 299 CYS A C 1
ATOM 2290 O O . CYS A 1 299 ? 10.627 12.508 -19.518 1.00 89.81 299 CYS A O 1
ATOM 2292 N N . SER A 1 300 ? 9.789 10.795 -18.331 1.00 91.00 300 SER A N 1
ATOM 2293 C CA . SER A 1 300 ? 10.821 10.824 -17.290 1.00 91.00 300 SER A CA 1
ATOM 2294 C C . SER A 1 300 ? 12.007 9.892 -17.558 1.00 91.00 300 SER A C 1
ATOM 2296 O O . SER A 1 300 ? 13.035 10.029 -16.897 1.00 91.00 300 SER A O 1
ATOM 2298 N N . VAL A 1 301 ? 11.892 8.936 -18.487 1.00 92.00 301 VAL A N 1
ATOM 2299 C CA . VAL A 1 301 ? 12.923 7.915 -18.738 1.00 92.00 301 VAL A CA 1
ATOM 2300 C C . VAL A 1 301 ? 13.285 7.871 -20.216 1.00 92.00 301 VAL A C 1
ATOM 2302 O O . VAL A 1 301 ? 12.439 7.618 -21.067 1.00 92.00 301 VAL A O 1
ATOM 2305 N N . ILE A 1 302 ? 14.573 8.046 -20.525 1.00 94.19 302 ILE A N 1
ATOM 2306 C CA . ILE A 1 302 ? 15.093 7.910 -21.890 1.00 94.19 302 ILE A CA 1
ATOM 2307 C C . ILE A 1 302 ? 15.262 6.412 -22.202 1.00 94.19 302 ILE A C 1
ATOM 2309 O O . ILE A 1 302 ? 16.144 5.777 -21.614 1.00 94.19 302 ILE A O 1
ATOM 2313 N N . PRO A 1 303 ? 14.497 5.827 -23.149 1.00 94.56 303 PRO A N 1
ATOM 2314 C CA . PRO A 1 303 ? 14.527 4.381 -23.388 1.00 94.56 303 PRO A CA 1
ATOM 2315 C C . PRO A 1 303 ? 15.906 3.851 -23.799 1.00 94.56 303 PRO A C 1
ATOM 2317 O O . PRO A 1 303 ? 16.277 2.738 -23.435 1.00 94.56 303 PRO A O 1
ATOM 2320 N N . LEU A 1 304 ? 16.687 4.649 -24.535 1.00 95.75 304 LEU A N 1
ATOM 2321 C CA . LEU A 1 304 ? 18.039 4.274 -24.956 1.00 95.75 304 LEU A CA 1
ATOM 2322 C C . LEU A 1 304 ? 18.975 4.068 -23.762 1.00 95.75 304 LEU A C 1
ATOM 2324 O O . LEU A 1 304 ? 19.693 3.068 -23.713 1.00 95.75 304 LEU A O 1
ATOM 2328 N N . GLU A 1 305 ? 18.952 4.993 -22.805 1.00 95.00 305 GLU A N 1
ATOM 2329 C CA . GLU A 1 305 ? 19.801 4.926 -21.615 1.00 95.00 305 GLU A CA 1
ATOM 2330 C C . GLU A 1 305 ? 19.358 3.796 -20.685 1.00 95.00 305 GLU A C 1
ATOM 2332 O O . GLU A 1 305 ? 20.194 3.027 -20.213 1.00 95.00 305 GLU A O 1
ATOM 2337 N N . ASP A 1 306 ? 18.048 3.600 -20.511 1.00 95.50 306 ASP A N 1
ATOM 2338 C CA . ASP A 1 306 ? 17.522 2.502 -19.694 1.00 95.50 306 ASP A CA 1
ATOM 2339 C C . ASP A 1 306 ? 17.887 1.119 -20.274 1.00 95.50 306 ASP A C 1
ATOM 2341 O O . ASP A 1 306 ? 18.293 0.222 -19.533 1.00 95.50 306 ASP A O 1
ATOM 2345 N N . VAL A 1 307 ? 17.859 0.946 -21.606 1.00 96.25 307 VAL A N 1
ATOM 2346 C CA . VAL A 1 307 ? 18.305 -0.299 -22.267 1.00 96.25 307 VAL A CA 1
ATOM 2347 C C . VAL A 1 307 ? 19.814 -0.517 -22.128 1.00 96.25 307 VAL A C 1
ATOM 2349 O O . VAL A 1 307 ? 20.244 -1.654 -21.906 1.00 96.25 307 VAL A O 1
ATOM 2352 N N . LYS A 1 308 ? 20.635 0.538 -22.243 1.00 94.38 308 LYS A N 1
ATOM 2353 C CA . LYS A 1 308 ? 22.088 0.444 -22.011 1.00 94.38 308 LYS A CA 1
ATOM 2354 C C . LYS A 1 308 ? 22.380 -0.001 -20.582 1.00 94.38 308 LYS A C 1
ATOM 2356 O O . LYS A 1 308 ? 23.139 -0.952 -20.390 1.00 94.38 308 LYS A O 1
ATOM 2361 N N . LEU A 1 309 ? 21.737 0.634 -19.599 1.00 94.12 309 LEU A N 1
ATOM 2362 C CA . LEU A 1 309 ? 21.844 0.256 -18.192 1.00 94.12 309 LEU A CA 1
ATOM 2363 C C . LEU A 1 309 ? 21.401 -1.192 -17.982 1.00 94.12 309 LEU A C 1
ATOM 2365 O O . LEU A 1 309 ? 22.122 -1.967 -17.359 1.00 94.12 309 LEU A O 1
ATOM 2369 N N . TRP A 1 310 ? 20.266 -1.591 -18.554 1.00 94.56 310 TRP A N 1
ATOM 2370 C CA . TRP A 1 310 ? 19.759 -2.954 -18.438 1.00 94.56 310 TRP A CA 1
ATOM 2371 C C . TRP A 1 310 ? 20.743 -4.004 -18.956 1.00 94.56 310 TRP A C 1
ATOM 2373 O O . TRP A 1 310 ? 20.965 -5.013 -18.288 1.00 94.56 310 TRP A O 1
ATOM 2383 N N . ARG A 1 311 ? 21.374 -3.759 -20.110 1.00 91.94 311 ARG A N 1
ATOM 2384 C CA . ARG A 1 311 ? 22.405 -4.650 -20.660 1.00 91.94 311 ARG A CA 1
ATOM 2385 C C . ARG A 1 311 ? 23.659 -4.672 -19.793 1.00 91.94 311 ARG A C 1
ATOM 2387 O O . ARG A 1 311 ? 24.153 -5.751 -19.477 1.00 91.94 311 ARG A O 1
ATOM 2394 N N . PHE A 1 312 ? 24.145 -3.503 -19.385 1.00 90.50 312 PHE A N 1
ATOM 2395 C CA . PHE A 1 312 ? 25.357 -3.371 -18.577 1.00 90.50 312 PHE A CA 1
ATOM 2396 C C . PHE A 1 312 ? 25.234 -4.053 -17.205 1.00 90.50 312 PHE A C 1
ATOM 2398 O O . PHE A 1 312 ? 26.171 -4.703 -16.744 1.00 90.50 312 PHE A O 1
ATOM 2405 N N . TRP A 1 313 ? 24.061 -3.946 -16.577 1.00 90.12 313 TRP A N 1
ATOM 2406 C CA . TRP A 1 313 ? 23.753 -4.530 -15.270 1.00 90.12 313 TRP A CA 1
ATOM 2407 C C . TRP A 1 313 ? 23.082 -5.911 -15.361 1.00 90.12 313 TRP A C 1
ATOM 2409 O O . TRP A 1 313 ? 22.542 -6.400 -14.370 1.00 90.12 313 TRP A O 1
ATOM 2419 N N . SER A 1 314 ? 23.075 -6.560 -16.529 1.00 86.31 314 SER A N 1
ATOM 2420 C CA . SER A 1 314 ? 22.424 -7.871 -16.699 1.00 86.31 314 SER A CA 1
ATOM 2421 C C . SER A 1 314 ? 23.141 -9.010 -15.963 1.00 86.31 314 SER A C 1
ATOM 2423 O O . SER A 1 314 ? 22.493 -9.966 -15.547 1.00 86.31 314 SER A O 1
ATOM 2425 N N . THR A 1 315 ? 24.457 -8.893 -15.770 1.00 82.62 315 THR A N 1
ATOM 2426 C CA . THR A 1 315 ? 25.320 -9.904 -15.133 1.00 82.62 315 THR A CA 1
ATOM 2427 C C . THR A 1 315 ? 25.853 -9.480 -13.763 1.00 82.62 315 THR A C 1
ATOM 2429 O O . THR A 1 315 ? 26.667 -10.188 -13.176 1.00 82.62 315 THR A O 1
ATOM 2432 N N . ARG A 1 316 ? 25.430 -8.317 -13.258 1.00 86.06 316 ARG A N 1
ATOM 2433 C CA . ARG A 1 316 ? 25.927 -7.716 -12.014 1.00 86.06 316 ARG A CA 1
ATOM 2434 C C . ARG A 1 316 ? 24.888 -7.829 -10.906 1.00 86.06 316 ARG A C 1
ATOM 2436 O O . ARG A 1 316 ? 23.689 -7.811 -11.180 1.00 86.06 316 ARG A O 1
ATOM 2443 N N . GLU A 1 317 ? 25.358 -7.905 -9.666 1.00 80.00 317 GLU A N 1
ATOM 2444 C CA . GLU A 1 317 ? 24.485 -7.834 -8.496 1.00 80.00 317 GLU A CA 1
ATOM 2445 C C . GLU A 1 317 ? 23.943 -6.415 -8.295 1.00 80.00 317 GLU A C 1
ATOM 2447 O O . GLU A 1 317 ? 24.610 -5.421 -8.597 1.00 80.00 317 GLU A O 1
ATOM 2452 N N . ASP A 1 318 ? 22.713 -6.339 -7.789 1.00 81.31 318 ASP A N 1
ATOM 2453 C CA . ASP A 1 318 ? 22.064 -5.076 -7.467 1.00 81.31 318 ASP A CA 1
ATOM 2454 C C . ASP A 1 318 ? 22.533 -4.571 -6.107 1.00 81.31 318 ASP A C 1
ATOM 2456 O O . ASP A 1 318 ? 22.438 -5.267 -5.098 1.00 81.31 318 ASP A O 1
ATOM 2460 N N . THR A 1 319 ? 22.977 -3.321 -6.085 1.00 82.19 319 THR A N 1
ATOM 2461 C CA . THR A 1 319 ? 23.346 -2.579 -4.884 1.00 82.19 319 THR A CA 1
ATOM 2462 C C . THR A 1 319 ? 22.403 -1.389 -4.692 1.00 82.19 319 THR A C 1
ATOM 2464 O O . THR A 1 319 ? 21.556 -1.070 -5.541 1.00 82.19 319 THR A O 1
ATOM 2467 N N . GLU A 1 320 ? 22.534 -0.699 -3.559 1.00 71.88 320 GLU A N 1
ATOM 2468 C CA . GLU A 1 320 ? 21.796 0.545 -3.315 1.00 71.88 320 GLU A CA 1
ATOM 2469 C C . GLU A 1 320 ? 22.128 1.614 -4.367 1.00 71.88 320 GLU A C 1
ATOM 2471 O O . GLU A 1 320 ? 21.221 2.296 -4.845 1.00 71.88 320 GLU A O 1
ATOM 2476 N N . GLU A 1 321 ? 23.381 1.654 -4.829 1.00 78.75 321 GLU A N 1
ATOM 2477 C CA . GLU A 1 321 ? 23.891 2.585 -5.844 1.00 78.75 321 GLU A CA 1
ATOM 2478 C C . GLU A 1 321 ? 23.464 2.251 -7.279 1.00 78.75 321 GLU A C 1
ATOM 2480 O O . GLU A 1 321 ? 23.558 3.103 -8.164 1.00 78.75 321 GLU A O 1
ATOM 2485 N N . THR A 1 322 ? 22.989 1.027 -7.549 1.00 87.81 322 THR A N 1
ATOM 2486 C CA . THR A 1 322 ? 22.531 0.657 -8.896 1.00 87.81 322 THR A CA 1
ATOM 2487 C C . THR A 1 322 ? 21.461 1.654 -9.363 1.00 87.81 322 THR A C 1
ATOM 2489 O O . THR A 1 322 ? 20.555 1.973 -8.601 1.00 87.81 322 THR A O 1
ATOM 2492 N N . PRO A 1 323 ? 21.488 2.179 -10.592 1.00 90.31 323 PRO A N 1
ATOM 2493 C CA . PRO A 1 323 ? 20.411 3.050 -11.045 1.00 90.31 323 PRO A CA 1
ATOM 2494 C C . PRO A 1 323 ? 19.067 2.300 -11.085 1.00 90.31 323 PRO A C 1
ATOM 2496 O O . PRO A 1 323 ? 19.018 1.069 -11.127 1.00 90.31 323 PRO A O 1
ATOM 2499 N N . VAL A 1 324 ? 17.951 3.031 -11.073 1.00 93.50 324 VAL A N 1
ATOM 2500 C CA . VAL A 1 324 ? 16.650 2.432 -11.395 1.00 93.50 324 VAL A CA 1
ATOM 2501 C C . VAL A 1 324 ? 16.681 2.025 -12.865 1.00 93.50 324 VAL A C 1
ATOM 2503 O O . VAL A 1 324 ? 17.016 2.842 -13.717 1.00 93.50 324 VAL A O 1
ATOM 2506 N N . ILE A 1 325 ? 16.329 0.769 -13.148 1.00 94.25 325 ILE A N 1
ATOM 2507 C CA . ILE A 1 325 ? 16.298 0.214 -14.506 1.00 94.25 325 ILE A CA 1
ATOM 2508 C C . ILE A 1 325 ? 14.879 -0.275 -14.794 1.00 94.25 325 ILE A C 1
ATOM 2510 O O . ILE A 1 325 ? 14.482 -1.356 -14.343 1.00 94.25 325 ILE A O 1
ATOM 2514 N N . PHE A 1 326 ? 14.104 0.503 -15.545 1.00 95.81 326 PHE A N 1
ATOM 2515 C CA . PHE A 1 326 ? 12.689 0.223 -15.810 1.00 95.81 326 PHE A CA 1
ATOM 2516 C C . PHE A 1 326 ? 12.484 -0.997 -16.714 1.00 95.81 326 PHE A C 1
ATOM 2518 O O . PHE A 1 326 ? 11.503 -1.724 -16.548 1.00 95.81 326 PHE A O 1
ATOM 2525 N N . CYS A 1 327 ? 13.448 -1.320 -17.578 1.00 94.94 327 CYS A N 1
ATOM 2526 C CA . CYS A 1 327 ? 13.476 -2.555 -18.368 1.00 94.94 327 CYS A CA 1
ATOM 2527 C C . CYS A 1 327 ? 13.382 -3.831 -17.507 1.00 94.94 327 CYS A C 1
ATOM 2529 O O . CYS A 1 327 ? 12.926 -4.865 -17.993 1.00 94.94 327 CYS A O 1
ATOM 2531 N N . ARG A 1 328 ? 13.755 -3.785 -16.216 1.00 94.00 328 ARG A N 1
ATOM 2532 C CA . ARG A 1 328 ? 13.589 -4.914 -15.276 1.00 94.00 328 ARG A CA 1
ATOM 2533 C C . ARG A 1 328 ? 12.163 -5.057 -14.728 1.00 94.00 328 ARG A C 1
ATOM 2535 O O . ARG A 1 328 ? 11.844 -6.065 -14.088 1.00 94.00 328 ARG A O 1
ATOM 2542 N N . PHE A 1 329 ? 11.302 -4.078 -14.989 1.00 96.19 329 PHE A N 1
ATOM 2543 C CA . PHE A 1 329 ? 9.909 -4.009 -14.551 1.00 96.19 329 PHE A CA 1
ATOM 2544 C C . PHE A 1 329 ? 8.970 -3.794 -15.756 1.00 96.19 329 PHE A C 1
ATOM 2546 O O . PHE A 1 329 ? 8.170 -2.863 -15.767 1.00 96.19 329 PHE A O 1
ATOM 2553 N N . PRO A 1 330 ? 8.979 -4.669 -16.780 1.00 95.56 330 PRO A N 1
ATOM 2554 C CA . PRO A 1 330 ? 8.229 -4.443 -18.022 1.00 95.56 330 PRO A CA 1
ATOM 2555 C C . PRO A 1 330 ? 6.706 -4.357 -17.831 1.00 95.56 330 PRO A C 1
ATOM 2557 O O . PRO A 1 330 ? 5.994 -3.900 -18.721 1.00 95.56 330 PRO A O 1
ATOM 2560 N N . PHE A 1 331 ? 6.178 -4.799 -16.688 1.00 95.94 331 PHE A N 1
ATOM 2561 C CA . PHE A 1 331 ? 4.752 -4.723 -16.379 1.00 95.94 331 PHE A CA 1
ATOM 2562 C C . PHE A 1 331 ? 4.265 -3.295 -16.085 1.00 95.94 331 PHE A C 1
ATOM 2564 O O . PHE A 1 331 ? 3.069 -3.064 -16.230 1.00 95.94 331 PHE A O 1
ATOM 2571 N N . VAL A 1 332 ? 5.154 -2.352 -15.729 1.00 97.50 332 VAL A N 1
ATOM 2572 C CA . VAL A 1 332 ? 4.788 -0.928 -15.568 1.00 97.50 332 VAL A CA 1
ATOM 2573 C C . VAL A 1 332 ? 4.869 -0.133 -16.871 1.00 97.50 332 VAL A C 1
ATOM 2575 O O . VAL A 1 332 ? 4.375 0.986 -16.947 1.00 97.50 332 VAL A O 1
ATOM 2578 N N . LEU A 1 333 ? 5.475 -0.708 -17.912 1.00 97.31 333 LEU A N 1
ATOM 2579 C CA . LEU A 1 333 ? 5.623 -0.065 -19.213 1.00 97.31 333 LEU A CA 1
ATOM 2580 C C . LEU A 1 333 ? 4.340 -0.228 -20.034 1.00 97.31 333 LEU A C 1
ATOM 2582 O O . LEU A 1 333 ? 3.864 -1.354 -20.237 1.00 97.31 333 LEU A O 1
ATOM 2586 N N . ASN A 1 334 ? 3.817 0.875 -20.565 1.00 94.75 334 ASN A N 1
ATOM 2587 C CA . ASN A 1 334 ? 2.748 0.828 -21.558 1.00 94.75 334 ASN A CA 1
ATOM 2588 C C . ASN A 1 334 ? 3.269 0.294 -22.914 1.00 94.75 334 ASN A C 1
ATOM 2590 O O . ASN A 1 334 ? 4.447 -0.051 -23.070 1.00 94.75 334 ASN A O 1
ATOM 2594 N N . LEU A 1 335 ? 2.380 0.187 -23.906 1.00 94.56 335 LEU A N 1
ATOM 2595 C CA . LEU A 1 335 ? 2.729 -0.363 -25.220 1.00 94.56 335 LEU A CA 1
ATOM 2596 C C . LEU A 1 335 ? 3.819 0.455 -25.932 1.00 94.56 335 LEU A C 1
ATOM 2598 O O . LEU A 1 335 ? 4.745 -0.131 -26.492 1.00 94.56 335 LEU A O 1
ATOM 2602 N N . ILE A 1 336 ? 3.746 1.786 -25.862 1.00 95.12 336 ILE A N 1
ATOM 2603 C CA . ILE A 1 336 ? 4.695 2.694 -26.519 1.00 95.12 336 ILE A CA 1
ATOM 2604 C C . ILE A 1 336 ? 6.106 2.478 -25.957 1.00 95.12 336 ILE A C 1
ATOM 2606 O O . ILE A 1 336 ? 7.045 2.226 -26.716 1.00 95.12 336 ILE A O 1
ATOM 2610 N N . CYS A 1 337 ? 6.254 2.481 -24.628 1.00 95.62 337 CYS A N 1
ATOM 2611 C CA . CYS A 1 337 ? 7.534 2.216 -23.971 1.00 95.62 337 CYS A CA 1
ATOM 2612 C C . CYS A 1 337 ? 8.082 0.827 -24.319 1.00 95.62 337 CYS A C 1
ATOM 2614 O O . CYS A 1 337 ? 9.269 0.685 -24.608 1.00 95.62 337 CYS A O 1
ATOM 2616 N N . LYS A 1 338 ? 7.226 -0.204 -24.328 1.00 95.88 338 LYS A N 1
ATOM 2617 C CA . LYS A 1 338 ? 7.630 -1.576 -24.681 1.00 95.88 338 LYS A CA 1
ATOM 2618 C C . LYS A 1 338 ? 8.164 -1.670 -26.105 1.00 95.88 338 LYS A C 1
ATOM 2620 O O . LYS A 1 338 ? 9.196 -2.300 -26.317 1.00 95.88 338 LYS A O 1
ATOM 2625 N N . MET A 1 339 ? 7.488 -1.036 -27.063 1.00 96.25 339 MET A N 1
ATOM 2626 C CA . MET A 1 339 ? 7.935 -1.002 -28.456 1.00 96.25 339 MET A CA 1
ATOM 2627 C C . MET A 1 339 ? 9.278 -0.280 -28.597 1.00 96.25 339 MET A C 1
ATOM 2629 O O . MET A 1 339 ? 10.169 -0.784 -29.278 1.00 96.25 339 MET A O 1
ATOM 2633 N N . ALA A 1 340 ? 9.458 0.855 -27.912 1.00 96.06 340 ALA A N 1
ATOM 2634 C CA . ALA A 1 340 ? 10.726 1.584 -27.910 1.00 96.06 340 ALA A CA 1
ATOM 2635 C C . ALA A 1 340 ? 11.878 0.723 -27.361 1.00 96.06 340 ALA A C 1
ATOM 2637 O O . ALA A 1 340 ? 12.904 0.567 -28.024 1.00 96.06 340 ALA A O 1
ATOM 2638 N N . VAL A 1 341 ? 11.682 0.098 -26.194 1.00 96.25 341 VAL A N 1
ATOM 2639 C CA . VAL A 1 341 ? 12.661 -0.811 -25.573 1.00 96.25 341 VAL A CA 1
ATOM 2640 C C . VAL A 1 341 ? 12.996 -1.983 -26.497 1.00 96.25 341 VAL A C 1
ATOM 2642 O O . VAL A 1 341 ? 14.173 -2.290 -26.692 1.00 96.25 341 VAL A O 1
ATOM 2645 N N . PHE A 1 342 ? 11.985 -2.614 -27.102 1.00 96.12 342 PHE A N 1
ATOM 2646 C CA . PHE A 1 342 ? 12.175 -3.734 -28.025 1.00 96.12 342 PHE A CA 1
ATOM 2647 C C . PHE A 1 342 ? 13.021 -3.339 -29.240 1.00 96.12 342 PHE A C 1
ATOM 2649 O O . PHE A 1 342 ? 14.013 -4.005 -29.532 1.00 96.12 342 PHE A O 1
ATOM 2656 N N . ASN A 1 343 ? 12.677 -2.236 -29.910 1.00 96.38 343 ASN A N 1
ATOM 2657 C CA . ASN A 1 343 ? 13.385 -1.775 -31.105 1.00 96.38 343 ASN A CA 1
ATOM 2658 C C . ASN A 1 343 ? 14.853 -1.435 -30.807 1.00 96.38 343 ASN A C 1
ATOM 2660 O O . ASN A 1 343 ? 15.750 -1.838 -31.549 1.00 96.38 343 ASN A O 1
ATOM 2664 N N . ILE A 1 344 ? 15.112 -0.746 -29.692 1.00 96.19 344 ILE A N 1
ATOM 2665 C CA . ILE A 1 344 ? 16.471 -0.387 -29.264 1.00 96.19 344 ILE A CA 1
ATOM 2666 C C . ILE A 1 344 ? 17.272 -1.642 -28.909 1.00 96.19 344 ILE A C 1
ATOM 2668 O O . ILE A 1 344 ? 18.419 -1.797 -29.335 1.00 96.19 344 ILE A O 1
ATOM 2672 N N . HIS A 1 345 ? 16.675 -2.572 -28.160 1.00 93.88 345 HIS A N 1
ATOM 2673 C CA . HIS A 1 345 ? 17.339 -3.821 -27.810 1.00 93.88 345 HIS A CA 1
ATOM 2674 C C . HIS A 1 345 ? 17.649 -4.664 -29.056 1.00 93.88 345 HIS A C 1
ATOM 2676 O O . HIS A 1 345 ? 18.763 -5.167 -29.181 1.00 93.88 345 HIS A O 1
ATOM 2682 N N . ALA A 1 346 ? 16.712 -4.782 -30.001 1.00 93.50 346 ALA A N 1
ATOM 2683 C CA . ALA A 1 346 ? 16.926 -5.493 -31.258 1.00 93.50 346 ALA A CA 1
ATOM 2684 C C . ALA A 1 346 ? 18.077 -4.879 -32.072 1.00 93.50 346 ALA A C 1
ATOM 2686 O O . ALA A 1 346 ? 18.935 -5.611 -32.571 1.00 93.50 346 ALA A O 1
ATOM 2687 N N . HIS A 1 347 ? 18.148 -3.545 -32.143 1.00 94.12 347 HIS A N 1
ATOM 2688 C CA . HIS A 1 347 ? 19.245 -2.841 -32.804 1.00 94.12 347 HIS A CA 1
ATOM 2689 C C . HIS A 1 347 ? 20.607 -3.186 -32.184 1.00 94.12 347 HIS A C 1
ATOM 2691 O O . HIS A 1 347 ? 21.512 -3.610 -32.902 1.00 94.12 347 HIS A O 1
ATOM 2697 N N . PHE A 1 348 ? 20.747 -3.098 -30.858 1.00 91.69 348 PHE A N 1
ATOM 2698 C CA . PHE A 1 348 ? 22.003 -3.457 -30.192 1.00 91.69 348 PHE A CA 1
ATOM 2699 C C . PHE A 1 348 ? 22.382 -4.935 -30.373 1.00 91.69 348 PHE A C 1
ATOM 2701 O O . PHE A 1 348 ? 23.560 -5.250 -30.519 1.00 91.69 348 PHE A O 1
ATOM 2708 N N . THR A 1 349 ? 21.416 -5.863 -30.356 1.00 90.81 349 THR A N 1
ATOM 2709 C CA . THR A 1 349 ? 21.697 -7.288 -30.621 1.00 90.81 349 THR A CA 1
ATOM 2710 C C . THR A 1 349 ? 22.229 -7.488 -32.034 1.00 90.81 349 THR A C 1
ATOM 2712 O O . THR A 1 349 ? 23.205 -8.210 -32.218 1.00 90.81 349 THR A O 1
ATOM 2715 N N . LYS A 1 350 ? 21.629 -6.809 -33.018 1.00 91.56 350 LYS A N 1
ATOM 2716 C CA . LYS A 1 350 ? 22.072 -6.854 -34.411 1.00 91.56 350 LYS A CA 1
ATOM 2717 C C . LYS A 1 350 ? 23.510 -6.345 -34.551 1.00 91.56 350 LYS A C 1
ATOM 2719 O O . LYS A 1 350 ? 24.330 -7.033 -35.139 1.00 91.56 350 LYS A O 1
ATOM 2724 N N . VAL A 1 351 ? 23.827 -5.180 -33.980 1.00 88.81 351 VAL A N 1
ATOM 2725 C CA . VAL A 1 351 ? 25.180 -4.593 -34.041 1.00 88.81 351 VAL A CA 1
ATOM 2726 C C . VAL A 1 351 ? 26.226 -5.515 -33.413 1.00 88.81 351 VAL A C 1
ATOM 2728 O O . VAL A 1 351 ? 27.266 -5.743 -34.023 1.00 88.81 351 VAL A O 1
ATOM 2731 N N . ASN A 1 352 ? 25.940 -6.093 -32.243 1.00 82.25 352 ASN A N 1
ATOM 2732 C CA . ASN A 1 352 ? 26.862 -7.021 -31.586 1.00 82.25 352 ASN A CA 1
ATOM 2733 C C . ASN A 1 352 ? 27.129 -8.270 -32.435 1.00 82.25 352 ASN A C 1
ATOM 2735 O O . ASN A 1 352 ? 28.273 -8.687 -32.521 1.00 82.25 352 ASN A O 1
ATOM 2739 N N . TYR A 1 353 ? 26.102 -8.822 -33.089 1.00 78.81 353 TYR A N 1
ATOM 2740 C CA . TYR A 1 353 ? 26.249 -9.998 -33.951 1.00 78.81 353 TYR A CA 1
ATOM 2741 C C . TYR A 1 353 ? 27.126 -9.738 -35.185 1.00 78.81 353 TYR A C 1
ATOM 2743 O O . TYR A 1 353 ? 27.827 -10.634 -35.626 1.00 78.81 353 TYR A O 1
ATOM 2751 N N . TYR A 1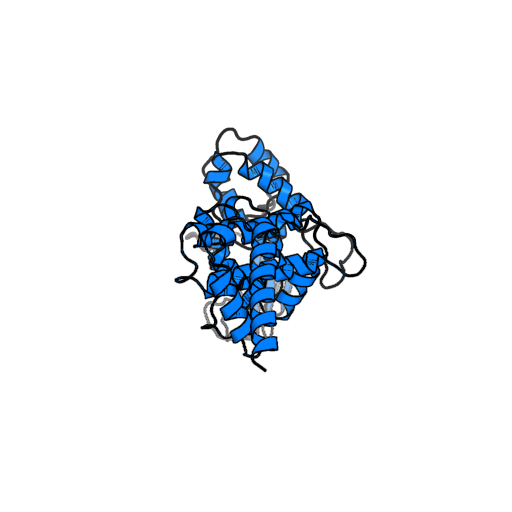 354 ? 27.109 -8.522 -35.740 1.00 73.56 354 TYR A N 1
ATOM 2752 C CA . TYR A 1 354 ? 27.990 -8.148 -36.858 1.00 73.56 354 TYR A CA 1
ATOM 2753 C C . TYR A 1 354 ? 29.386 -7.678 -36.417 1.00 73.56 354 TYR A C 1
ATOM 2755 O O . TYR A 1 354 ? 30.226 -7.407 -37.271 1.00 73.56 354 TYR A O 1
ATOM 2763 N N . SER A 1 355 ? 29.620 -7.535 -35.109 1.00 66.88 355 SER A N 1
ATOM 2764 C CA . SER A 1 355 ? 30.896 -7.076 -34.536 1.00 66.88 355 SER A CA 1
ATOM 2765 C C . SER A 1 355 ? 31.725 -8.214 -33.919 1.00 66.88 355 SER A C 1
ATOM 2767 O O . SER A 1 355 ? 32.853 -7.976 -33.491 1.00 66.88 355 SER A O 1
ATOM 2769 N N . THR A 1 356 ? 31.157 -9.421 -33.848 1.00 52.25 356 THR A N 1
ATOM 2770 C CA . THR A 1 356 ? 31.800 -10.695 -33.476 1.00 52.25 356 THR A CA 1
ATOM 2771 C C . THR A 1 356 ? 31.984 -11.551 -34.709 1.00 52.25 356 THR A C 1
ATOM 2773 O O . THR A 1 356 ? 33.044 -12.200 -34.816 1.00 52.25 356 THR A O 1
#

Mean predicted aligned error: 12.95 Å

Foldseek 3Di:
DPFAWDDWEDAQFKIWTAGLQRWIWIAGFQCLVQRQQPDRHGHNDTDTHDDDDPDDDDDPPRDSQWDKDYYHRHIDIDGPPPDDPPDPQQADDPVLLVVLLPDPADDPVNLNSLQRVLQELCSVQNNFFDPDPDDDDPLDQRGDQVVLLVSLVSQCVRPNSVVSHDNLNHLVVLVVCLVPDPACNSVLSVLSHCVLLDLVNLPRHVLSVLCSLPPRHDPNNNVSVLVVLLVDALVSLLSQLSSLLSSLLSCLVVLVQVVCQLSNVSSLVSNVSSQCSQCPPPDDRRYDLVSLARPSCVVRPDLLVLLVLCVVCVPPDDDSPRHDRCVVRCSHHDPVSVVSNVVNNVVVVVVVVVVD

Sequence (356 aa):
MGGLVSQIACGSHHTLVLGSSGQLWAFGSGVKGQLGTGNTEGSLRPTSVLLTRASGGEASVIHNDMKISVGWNSNFIYTAESSEREQPIGRLDEAKLQKWLTMEQGNAEAQREISLMFSTSSSLVASFTKASEIPQAAGALTVDLEAASQVFDQLLNIPWIRKSVNIVPLVENLCIAVAVIKSPEIFLILPTISLLHEDHSVMNMVMTLAVFISNHLNKTALKTLKDWWSSLEPSIMTKHILMWKNALSFLLRNGLLTTHNPGVKLLLQLLKQLHKANKRAGSIQKVPASTFYVEEIICSVIPLEDVKLWRFWSTREDTEETPVIFCRFPFVLNLICKMAVFNIHAHFTKVNYYST

pLDDT: mean 86.01, std 13.39, range [36.78, 98.38]

Secondary structure (DSSP, 8-state):
--S-EEEEEE-SSEEEEEETTS-EEEEE--TTSTT-SSS---EEEEEEE----SSS-------TTEEEEE-SS-EEEEE--SS-----TT---HHHHHHHHH-SS--HHHHHHHHHHTT-HHHHHHHHB---SSPPPTT---B-HHHHHHHHHHHHTSHHHHHH---HHHHHHHHHTTTT----THHHHGGGSGGGGSHHHIIIIIHHHHHIIIIIS-HHHHHHHHHHHHH--HHHHHHHHHHHHHHHHHHHHTTTTTTTHHHHHHHHHHHHHHHHHHT-TTS--SS-GGGG--TTHHHH--HHHHHHHHHHTSSS---TTSPP-GGG-GGG--HHHHHHHHHHHHHHHHHHHHH-

Radius of gyration: 28.22 Å; Cα contacts (8 Å, |Δi|>4): 451; chains: 1; bounding box: 58×40×96 Å

InterPro domains:
  IPR000408 Regulator of chromosome condensation, RCC1 [PS00626] (8-18)
  IPR000408 Regulator of chromosome condensation, RCC1 [PS50012] (22-81)
  IPR009091 Regulator of chromosome condensation 1/beta-lactamase-inhibitor protein II [G3DSA:2.130.10.30] (2-109)
  IPR009091 Regulator of chromosome condensation 1/beta-lactamase-inhibitor protein II [SSF50985] (5-77)
  IPR051210 Ubiquitin ligases and GEF domain-containing protein [PTHR22870] (5-81)

Organism: NCBI:txid62062

Solvent-accessible surface area (backbone atoms only — not comparable to full-atom values): 20509 Å² total; per-residue (Å²): 138,92,72,62,73,68,46,76,40,61,37,75,58,31,39,42,37,33,29,56,78,47,48,38,29,21,26,33,52,4,78,75,41,58,41,55,68,87,52,48,68,56,33,98,51,82,37,78,36,78,87,78,72,97,64,96,58,98,69,92,78,68,52,82,54,63,45,76,48,48,42,70,64,48,74,48,77,50,66,70,72,92,69,71,85,79,63,66,88,21,53,61,48,73,68,58,50,54,53,60,73,72,47,94,67,77,49,76,63,57,37,48,46,48,27,42,20,37,43,39,59,66,28,49,43,62,40,31,46,59,94,62,95,60,90,71,62,94,87,58,84,57,58,39,60,64,62,47,28,52,51,40,54,59,46,55,70,37,69,63,51,44,72,37,58,46,58,63,60,23,57,54,49,51,67,73,42,42,93,69,61,71,73,53,62,50,74,63,50,54,43,44,36,68,70,55,50,36,77,88,28,24,75,77,46,48,47,49,50,41,50,37,58,73,76,50,47,45,73,68,31,48,48,53,48,53,57,48,54,49,67,52,54,53,70,59,48,47,36,47,48,45,29,47,47,42,41,48,44,49,37,38,74,69,65,33,58,78,85,38,34,65,59,53,46,42,38,53,52,52,52,50,51,53,54,50,27,39,54,44,89,96,53,81,62,62,59,68,69,70,78,51,41,46,75,46,50,72,83,63,47,62,56,70,58,33,50,51,50,42,61,73,51,66,88,52,86,87,55,85,84,52,75,78,46,60,74,81,45,60,64,34,47,44,70,68,56,47,52,51,43,49,52,54,50,50,51,54,53,53,54,52,64,77,72,108

Nearest PDB structures (foldseek):
  8gqe-assembly1_B  TM=9.708E-01  e=2.813E-03  Arabidopsis thaliana
  4o2w-assembly4_D  TM=9.780E-01  e=4.793E-03  Homo sapiens
  6xzn-assembly1_A  TM=8.763E-01  e=6.107E-03  Arabidopsis thaliana
  6xzm-assembly2_B  TM=7.175E-01  e=1.818E-03  Arabidopsis thaliana
  7q40-assembly1_A  TM=8.363E-01  e=1.204E-02  Homo sapiens